Protein AF-A0A8J6WL85-F1 (afdb_monomer)

Solvent-accessible surface area (backbone atoms only — not comparable to full-atom values): 11987 Å² total; per-residue (Å²): 130,77,59,68,67,58,49,60,53,44,54,73,61,31,57,74,67,53,37,53,51,50,55,51,48,54,52,48,37,71,72,67,70,53,85,51,62,69,61,48,24,72,68,48,96,57,106,60,58,58,72,54,39,38,51,52,52,51,53,51,75,69,31,81,61,69,33,58,80,71,47,46,44,55,54,47,47,51,50,46,63,75,76,47,58,81,61,40,80,42,46,33,36,56,50,73,50,78,54,98,89,46,30,37,41,33,25,18,38,64,52,96,94,36,76,45,77,66,36,66,44,78,48,96,62,85,75,81,75,53,62,67,63,57,46,63,33,42,60,83,42,49,77,70,45,63,61,36,39,45,34,41,34,25,48,72,79,53,47,48,67,68,48,55,54,51,35,50,74,73,70,33,46,71,51,56,35,70,59,54,81,41,74,46,67,52,98,88,65,55,73,46,41,45,62,78,70,74,71,53,95,91,70,131

pLDDT: mean 89.92, std 7.52, range [53.97, 97.69]

Structure (mmCIF, N/CA/C/O backbone):
data_AF-A0A8J6WL85-F1
#
_entry.id   AF-A0A8J6WL85-F1
#
loop_
_atom_site.group_PDB
_atom_site.id
_atom_site.type_symbol
_atom_site.label_atom_id
_atom_site.label_alt_id
_atom_site.label_comp_id
_atom_site.label_asym_id
_atom_site.label_entity_id
_atom_site.label_seq_id
_atom_site.pdbx_PDB_ins_code
_atom_site.Cartn_x
_atom_site.Cartn_y
_atom_site.Cartn_z
_atom_site.occupancy
_atom_site.B_iso_or_equiv
_atom_site.auth_seq_id
_atom_site.auth_comp_id
_atom_site.auth_asym_id
_atom_site.auth_atom_id
_atom_site.pdbx_PDB_model_num
ATOM 1 N N . MET A 1 1 ? -0.024 12.782 -22.865 1.00 70.94 1 MET A N 1
ATOM 2 C CA . MET A 1 1 ? 1.168 12.803 -21.985 1.00 70.94 1 MET A CA 1
ATOM 3 C C . MET A 1 1 ? 0.712 12.714 -20.538 1.00 70.94 1 MET A C 1
ATOM 5 O O . MET A 1 1 ? -0.432 13.069 -20.274 1.00 70.94 1 MET A O 1
ATOM 9 N N . LEU A 1 2 ? 1.560 12.229 -19.622 1.00 83.06 2 LEU A N 1
ATOM 10 C CA . LEU A 1 2 ? 1.229 12.232 -18.192 1.00 83.06 2 LEU A CA 1
ATOM 11 C C . LEU A 1 2 ? 1.055 13.676 -17.683 1.00 83.06 2 LEU A C 1
ATOM 13 O O . LEU A 1 2 ? 1.713 14.572 -18.211 1.00 83.06 2 LEU A O 1
ATOM 17 N N . PRO A 1 3 ? 0.203 13.935 -16.676 1.00 86.31 3 PRO A N 1
ATOM 18 C CA . PRO A 1 3 ? 0.130 15.249 -16.034 1.00 86.31 3 PRO A CA 1
ATOM 19 C C . PRO A 1 3 ? 1.501 15.737 -15.534 1.00 86.31 3 PRO A C 1
ATOM 21 O O . PRO A 1 3 ? 2.333 14.921 -15.133 1.00 86.31 3 PRO A O 1
ATOM 24 N N . LEU A 1 4 ? 1.723 17.060 -15.526 1.00 86.94 4 LEU A N 1
ATOM 25 C CA . LEU A 1 4 ? 3.018 17.691 -15.200 1.00 86.94 4 LEU A CA 1
ATOM 26 C C . LEU A 1 4 ? 3.619 17.204 -13.879 1.00 86.94 4 LEU A C 1
ATOM 28 O O . LEU A 1 4 ? 4.821 16.975 -13.799 1.00 86.94 4 LEU A O 1
ATOM 32 N N . PHE A 1 5 ? 2.776 16.986 -12.871 1.00 86.50 5 PHE A N 1
ATOM 33 C CA . PHE A 1 5 ? 3.205 16.446 -11.588 1.00 86.50 5 PHE A CA 1
ATOM 34 C C . PHE A 1 5 ? 3.937 15.101 -11.727 1.00 86.50 5 PHE A C 1
ATOM 36 O O . PHE A 1 5 ? 5.063 14.958 -11.255 1.00 86.50 5 PHE A O 1
ATOM 43 N N . TYR A 1 6 ? 3.330 14.132 -12.421 1.00 87.62 6 TYR A N 1
ATOM 44 C CA . TYR A 1 6 ? 3.954 12.827 -12.638 1.00 87.62 6 TYR A CA 1
ATOM 45 C C . TYR A 1 6 ? 5.257 12.967 -13.420 1.00 87.62 6 TYR A C 1
ATOM 47 O O . TYR A 1 6 ? 6.212 12.260 -13.131 1.00 87.62 6 TYR A O 1
ATOM 55 N N . GLN A 1 7 ? 5.323 13.885 -14.385 1.00 89.38 7 GLN A N 1
ATOM 56 C CA . GLN A 1 7 ? 6.549 14.113 -15.147 1.00 89.38 7 GLN A CA 1
ATOM 57 C C . GLN A 1 7 ? 7.684 14.600 -14.243 1.00 89.38 7 GLN A C 1
ATOM 59 O O . GLN A 1 7 ? 8.727 13.954 -14.196 1.00 89.38 7 GLN A O 1
ATOM 64 N N . ALA A 1 8 ? 7.451 15.674 -13.482 1.00 87.50 8 ALA A N 1
ATOM 65 C CA . ALA A 1 8 ? 8.446 16.242 -12.575 1.00 87.50 8 ALA A CA 1
ATOM 66 C C . ALA A 1 8 ? 8.932 15.204 -11.555 1.00 87.50 8 ALA A C 1
ATOM 68 O O . ALA A 1 8 ? 10.130 15.067 -11.319 1.00 87.50 8 ALA A O 1
ATOM 69 N N . HIS A 1 9 ? 8.001 14.428 -11.004 1.00 87.00 9 HIS A N 1
ATOM 70 C CA . HIS A 1 9 ? 8.309 13.445 -9.981 1.00 87.00 9 HIS A CA 1
ATOM 71 C C . HIS A 1 9 ? 9.085 12.236 -10.525 1.00 87.00 9 HIS A C 1
ATOM 73 O O . HIS A 1 9 ? 10.145 11.872 -10.021 1.00 87.00 9 HIS A O 1
ATOM 79 N N . LEU A 1 10 ? 8.606 11.645 -11.622 1.00 89.69 10 LEU A N 1
ATOM 80 C CA . LEU A 1 10 ? 9.265 10.502 -12.249 1.00 89.69 10 LEU A CA 1
ATOM 81 C C . LEU A 1 10 ? 10.647 10.877 -12.811 1.00 89.69 10 LEU A C 1
ATOM 83 O O . LEU A 1 10 ? 11.544 10.041 -12.791 1.00 89.69 10 LEU A O 1
ATOM 87 N N . GLN A 1 11 ? 10.847 12.109 -13.290 1.00 90.56 11 GLN A N 1
ATOM 88 C CA . GLN A 1 11 ? 12.153 12.582 -13.771 1.00 90.56 11 GLN A CA 1
ATOM 89 C C . GLN A 1 11 ? 13.190 12.727 -12.653 1.00 90.56 11 GLN A C 1
ATOM 91 O O . GLN A 1 11 ? 14.375 12.545 -12.912 1.00 90.56 11 GLN A O 1
ATOM 96 N N . GLN A 1 12 ? 12.765 13.028 -11.423 1.00 87.75 12 GLN A N 1
ATOM 97 C CA . GLN A 1 12 ? 13.668 13.099 -10.270 1.00 87.75 12 GLN A CA 1
ATOM 98 C C . GLN A 1 12 ? 14.135 11.708 -9.822 1.00 87.75 12 GLN A C 1
ATOM 100 O O . GLN A 1 12 ? 15.280 11.545 -9.408 1.00 87.75 12 GLN A O 1
ATOM 105 N N . CYS A 1 13 ? 13.265 10.698 -9.922 1.00 87.25 13 CYS A N 1
ATOM 106 C CA . CYS A 1 13 ? 13.548 9.347 -9.427 1.00 87.25 13 CYS A CA 1
ATOM 107 C C . CYS A 1 13 ? 14.174 8.413 -10.475 1.00 87.25 13 CYS A C 1
ATOM 109 O O . CYS A 1 13 ? 14.854 7.447 -10.120 1.00 87.25 13 CYS A O 1
ATOM 111 N N . LEU A 1 14 ? 13.919 8.648 -11.765 1.00 90.81 14 LEU A N 1
ATOM 112 C CA . LEU A 1 14 ? 14.263 7.719 -12.842 1.00 90.81 14 LEU A CA 1
ATOM 113 C C . LEU A 1 14 ? 15.356 8.273 -13.754 1.00 90.81 14 LEU A C 1
ATOM 115 O O . LEU A 1 14 ? 15.358 9.444 -14.122 1.00 90.81 14 LEU A O 1
ATOM 119 N N . SER A 1 15 ? 16.234 7.387 -14.235 1.00 91.38 15 SER A N 1
ATOM 120 C CA . SER A 1 15 ? 17.115 7.736 -15.359 1.00 91.38 15 SER A CA 1
ATOM 121 C C . SER A 1 15 ? 16.295 8.143 -16.599 1.00 91.38 15 SER A C 1
ATOM 123 O O . SER A 1 15 ? 15.191 7.619 -16.782 1.00 91.38 15 SER A O 1
ATOM 125 N N . PRO A 1 16 ? 16.826 8.970 -17.522 1.00 91.81 16 PRO A N 1
ATOM 126 C CA . PRO A 1 16 ? 16.096 9.380 -18.729 1.00 91.81 16 PRO A CA 1
ATOM 127 C C . PRO A 1 16 ? 15.528 8.200 -19.531 1.00 91.81 16 PRO A C 1
ATOM 129 O O . PRO A 1 16 ? 14.402 8.244 -20.028 1.00 91.81 16 PRO A O 1
ATOM 132 N N . ARG A 1 17 ? 16.276 7.090 -19.593 1.00 91.00 17 ARG A N 1
ATOM 133 C CA . ARG A 1 17 ? 15.832 5.851 -20.237 1.00 91.00 17 ARG A CA 1
ATOM 134 C C . ARG A 1 17 ? 14.656 5.204 -19.502 1.00 91.00 17 ARG A C 1
ATOM 136 O O . ARG A 1 17 ? 13.685 4.819 -20.148 1.00 91.00 17 ARG A O 1
ATOM 143 N N . HIS A 1 18 ? 14.741 5.048 -18.180 1.00 91.69 18 HIS A N 1
ATOM 144 C CA . HIS A 1 18 ? 13.651 4.467 -17.390 1.00 91.69 18 HIS A CA 1
ATOM 145 C C . HIS A 1 18 ? 12.412 5.360 -17.407 1.00 91.69 18 HIS A C 1
ATOM 147 O O . HIS A 1 18 ? 11.314 4.844 -17.576 1.00 91.69 18 HIS A O 1
ATOM 153 N N . TYR A 1 19 ? 12.581 6.680 -17.337 1.00 92.81 19 TYR A N 1
ATOM 154 C CA . TYR A 1 19 ? 11.493 7.643 -17.462 1.00 92.81 19 TYR A CA 1
ATOM 155 C C . TYR A 1 19 ? 10.717 7.463 -18.774 1.00 92.81 19 TYR A C 1
ATOM 157 O O . TYR A 1 19 ? 9.491 7.331 -18.757 1.00 92.81 19 TYR A O 1
ATOM 165 N N . LEU A 1 20 ? 11.414 7.385 -19.914 1.00 92.38 20 LEU A N 1
ATOM 166 C CA . LEU A 1 20 ? 10.774 7.139 -21.210 1.00 92.38 20 LEU A CA 1
ATOM 167 C C . LEU A 1 20 ? 10.047 5.790 -21.243 1.00 92.38 20 LEU A C 1
ATOM 169 O O . LEU A 1 20 ? 8.906 5.716 -21.697 1.00 92.38 20 LEU A O 1
ATOM 173 N N . LEU A 1 21 ? 10.677 4.732 -20.728 1.00 93.56 21 LEU A N 1
ATOM 174 C CA . LEU A 1 21 ? 10.067 3.403 -20.687 1.00 93.56 21 LEU A CA 1
ATOM 175 C C . LEU A 1 21 ? 8.820 3.354 -19.800 1.00 93.56 21 LEU A C 1
ATOM 177 O O . LEU A 1 21 ? 7.840 2.732 -20.197 1.00 93.56 21 LEU A O 1
ATOM 181 N N . VAL A 1 22 ? 8.823 4.020 -18.643 1.00 92.94 22 VAL A N 1
ATOM 182 C CA . VAL A 1 22 ? 7.651 4.115 -17.758 1.00 92.94 22 VAL A CA 1
ATOM 183 C C . VAL A 1 22 ? 6.522 4.879 -18.439 1.00 92.94 22 VAL A C 1
ATOM 185 O O . VAL A 1 22 ? 5.385 4.419 -18.417 1.00 92.94 22 VAL A O 1
ATOM 188 N N . ASN A 1 23 ? 6.819 5.995 -19.112 1.00 92.69 23 ASN A N 1
ATO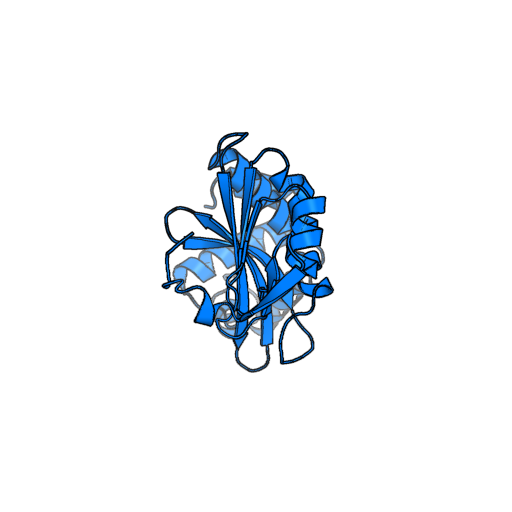M 189 C CA . ASN A 1 23 ? 5.810 6.736 -19.872 1.00 92.69 23 ASN A CA 1
ATOM 190 C C . ASN A 1 23 ? 5.171 5.870 -20.965 1.00 92.69 23 ASN A C 1
ATOM 192 O O . ASN A 1 23 ? 3.945 5.800 -21.058 1.00 92.69 23 ASN A O 1
ATOM 196 N N . LEU A 1 24 ? 5.990 5.174 -21.759 1.00 93.50 24 LEU A N 1
ATOM 197 C CA . LEU A 1 24 ? 5.496 4.241 -22.772 1.00 93.50 24 LEU A CA 1
ATOM 198 C C . LEU A 1 24 ? 4.665 3.125 -22.138 1.00 93.50 24 LEU A C 1
ATOM 200 O O . LEU A 1 24 ? 3.588 2.811 -22.633 1.00 93.50 24 LEU A O 1
ATOM 204 N N . LEU A 1 25 ? 5.128 2.554 -21.027 1.00 93.50 25 LEU A N 1
ATOM 205 C CA . LEU A 1 25 ? 4.428 1.481 -20.337 1.00 93.50 25 LEU A CA 1
ATOM 206 C C . LEU A 1 25 ? 3.049 1.927 -19.837 1.00 93.50 25 LEU A C 1
ATOM 208 O O . LEU A 1 25 ? 2.076 1.210 -20.054 1.00 93.50 25 LEU A O 1
ATOM 212 N N . VAL A 1 26 ? 2.938 3.106 -19.218 1.00 92.31 26 VAL A N 1
ATOM 213 C CA . VAL A 1 26 ? 1.646 3.633 -18.747 1.00 92.31 26 VAL A CA 1
ATOM 214 C C . VAL A 1 26 ? 0.682 3.839 -19.916 1.00 92.31 26 VAL A C 1
ATOM 216 O O . VAL A 1 26 ? -0.477 3.437 -19.824 1.00 92.31 26 VAL A O 1
ATOM 219 N N . LEU A 1 27 ? 1.157 4.386 -21.040 1.00 92.38 27 LEU A N 1
ATOM 220 C CA . LEU A 1 27 ? 0.340 4.549 -22.247 1.00 92.38 27 LEU A CA 1
ATOM 221 C C . LEU A 1 27 ? -0.131 3.199 -22.806 1.00 92.38 27 LEU A C 1
ATOM 223 O O . LEU A 1 27 ? -1.308 3.037 -23.125 1.00 92.38 27 LEU A O 1
ATOM 227 N N . LEU A 1 28 ? 0.762 2.207 -22.876 1.00 93.06 28 LEU A N 1
ATOM 228 C CA . LEU A 1 28 ? 0.426 0.861 -23.344 1.00 93.06 28 LEU A CA 1
ATOM 229 C C . LEU A 1 28 ? -0.587 0.172 -22.427 1.00 93.06 28 LEU A C 1
ATOM 231 O O . LEU A 1 28 ? -1.510 -0.474 -22.920 1.00 93.06 28 LEU A O 1
ATOM 235 N N . LEU A 1 29 ? -0.449 0.328 -21.109 1.00 93.25 29 LEU A N 1
ATOM 236 C CA . LEU A 1 29 ? -1.393 -0.213 -20.131 1.00 93.25 29 LEU A CA 1
ATOM 237 C C . LEU A 1 29 ? -2.779 0.425 -20.271 1.00 93.25 29 LEU A C 1
ATOM 239 O O . LEU A 1 29 ? -3.779 -0.291 -20.245 1.00 93.25 29 LEU A O 1
ATOM 243 N N . GLN A 1 30 ? -2.848 1.742 -20.470 1.00 91.38 30 GLN A N 1
ATOM 244 C CA . GLN A 1 30 ? -4.110 2.454 -20.691 1.00 91.38 30 GLN A CA 1
ATOM 245 C C . GLN A 1 30 ? -4.794 2.025 -21.993 1.00 91.38 30 GLN A C 1
ATOM 247 O O . GLN A 1 30 ? -6.012 1.840 -22.016 1.00 91.38 30 GLN A O 1
ATOM 252 N N . TRP A 1 31 ? -4.012 1.836 -23.058 1.00 92.31 31 TRP A N 1
ATOM 253 C CA . TRP A 1 31 ? -4.530 1.483 -24.377 1.00 92.31 31 TRP A CA 1
ATOM 254 C C . TRP A 1 31 ? -4.943 0.011 -24.475 1.00 92.31 31 TRP A C 1
ATOM 256 O O . TRP A 1 31 ? -6.073 -0.304 -24.842 1.00 92.31 31 TRP A O 1
ATOM 266 N N . HIS A 1 32 ? -4.042 -0.906 -24.121 1.00 91.31 32 HIS A N 1
ATOM 267 C CA . HIS A 1 32 ? -4.255 -2.342 -24.304 1.00 91.31 32 HIS A CA 1
ATOM 268 C C . HIS A 1 32 ? -4.938 -3.020 -23.118 1.00 91.31 32 HIS A C 1
ATOM 270 O O . HIS A 1 32 ? -5.459 -4.121 -23.287 1.00 91.31 32 HIS A O 1
ATOM 276 N N . LYS A 1 33 ? -4.932 -2.407 -21.924 1.00 91.62 33 LYS A N 1
ATOM 277 C CA . LYS A 1 33 ? -5.531 -2.960 -20.694 1.00 91.62 33 LYS A CA 1
ATOM 278 C C . LYS A 1 33 ? -5.062 -4.394 -20.404 1.00 91.62 33 LYS A C 1
ATOM 280 O O . LYS A 1 33 ? -5.839 -5.266 -20.019 1.00 91.62 33 LYS A O 1
ATOM 285 N N . GLN A 1 34 ? -3.777 -4.654 -20.646 1.00 91.00 34 GLN A N 1
ATOM 286 C CA . GLN A 1 34 ? -3.146 -5.964 -20.502 1.00 91.00 34 GLN A CA 1
ATOM 287 C C . GLN A 1 34 ? -1.843 -5.844 -19.727 1.00 91.00 34 GLN A C 1
ATOM 289 O O . GLN A 1 34 ? -0.983 -5.049 -20.082 1.00 91.00 34 GLN A O 1
ATOM 294 N N . VAL A 1 35 ? -1.686 -6.684 -18.706 1.00 90.62 35 VAL A N 1
ATOM 295 C CA . VAL A 1 35 ? -0.518 -6.673 -17.807 1.00 90.62 35 VAL A CA 1
ATOM 296 C C . VAL A 1 35 ? 0.463 -7.819 -18.072 1.00 90.62 35 VAL A C 1
ATOM 298 O O . VAL A 1 35 ? 1.488 -7.922 -17.409 1.00 90.62 35 VAL A O 1
ATOM 301 N N . ARG A 1 36 ? 0.175 -8.695 -19.048 1.00 93.00 36 ARG A N 1
ATOM 302 C CA . ARG A 1 36 ? 1.074 -9.802 -19.413 1.00 93.00 36 ARG A CA 1
ATOM 303 C C . ARG A 1 36 ? 2.342 -9.258 -20.064 1.00 93.00 36 ARG A C 1
ATOM 305 O O . ARG A 1 36 ? 2.254 -8.522 -21.049 1.00 93.00 36 ARG A O 1
ATOM 312 N N . LEU A 1 37 ? 3.501 -9.671 -19.556 1.00 93.75 37 LEU A N 1
ATOM 313 C CA . LEU A 1 37 ? 4.808 -9.199 -20.012 1.00 93.75 37 LEU A CA 1
ATOM 314 C C . LEU A 1 37 ? 5.003 -9.402 -21.520 1.00 93.75 37 LEU A C 1
ATOM 316 O O . LEU A 1 37 ? 5.502 -8.512 -22.202 1.00 93.75 37 LEU A O 1
ATOM 320 N N . GLU A 1 38 ? 4.572 -10.541 -22.054 1.00 94.56 38 GLU A N 1
ATOM 321 C CA . GLU A 1 38 ? 4.698 -10.894 -23.470 1.00 94.56 38 GLU A CA 1
ATOM 322 C C . GLU A 1 38 ? 3.857 -9.965 -24.347 1.00 94.56 38 GLU A C 1
ATOM 324 O O . GLU A 1 38 ? 4.316 -9.515 -25.396 1.00 94.56 38 GLU A O 1
ATOM 329 N N . ARG A 1 39 ? 2.640 -9.632 -23.896 1.00 94.81 39 ARG A N 1
ATOM 330 C CA . ARG A 1 39 ? 1.751 -8.702 -24.607 1.00 94.81 39 ARG A CA 1
ATOM 331 C C . ARG A 1 39 ? 2.336 -7.296 -24.604 1.00 94.81 39 ARG A C 1
ATOM 333 O O . ARG A 1 39 ? 2.417 -6.680 -25.659 1.00 94.81 39 ARG A O 1
ATOM 340 N N . LEU A 1 40 ? 2.820 -6.838 -23.450 1.00 94.88 40 LEU A N 1
ATOM 341 C CA . LEU A 1 40 ? 3.488 -5.543 -23.322 1.00 94.88 40 LEU A CA 1
ATOM 342 C C . LEU A 1 40 ? 4.750 -5.464 -24.192 1.00 94.88 40 LEU A C 1
ATOM 344 O O . LEU A 1 40 ? 4.974 -4.460 -24.861 1.00 94.88 40 LEU A O 1
ATOM 348 N N . ALA A 1 41 ? 5.556 -6.528 -24.236 1.00 95.50 41 ALA A N 1
ATOM 349 C CA . ALA A 1 41 ? 6.751 -6.596 -25.072 1.00 95.50 41 ALA A CA 1
ATOM 350 C C . ALA A 1 41 ? 6.417 -6.580 -26.571 1.00 95.50 41 ALA A C 1
ATOM 352 O O . ALA A 1 41 ? 7.139 -5.954 -27.348 1.00 95.50 41 ALA A O 1
ATOM 353 N N . ALA A 1 42 ? 5.328 -7.237 -26.981 1.00 95.12 42 ALA A N 1
ATOM 354 C CA . ALA A 1 42 ? 4.875 -7.262 -28.369 1.00 95.12 42 ALA A CA 1
ATOM 355 C C . ALA A 1 42 ? 4.420 -5.879 -28.860 1.00 95.12 42 ALA A C 1
ATOM 357 O O . ALA A 1 42 ? 4.684 -5.529 -30.012 1.00 95.12 42 ALA A O 1
ATOM 358 N N . THR A 1 43 ? 3.802 -5.082 -27.985 1.00 94.12 43 THR A N 1
ATOM 359 C CA . THR A 1 43 ? 3.283 -3.741 -28.304 1.00 94.12 43 THR A CA 1
ATOM 360 C C . THR A 1 43 ? 4.275 -2.614 -28.014 1.00 94.12 43 THR A C 1
ATOM 362 O O . THR A 1 43 ? 4.017 -1.469 -28.369 1.00 94.12 43 THR A O 1
ATOM 365 N N . LEU A 1 44 ? 5.413 -2.903 -27.373 1.00 94.44 44 LEU A N 1
ATOM 366 C CA . LEU A 1 44 ? 6.407 -1.887 -27.031 1.00 94.44 44 LEU A CA 1
ATOM 367 C C . LEU A 1 44 ? 7.033 -1.292 -28.313 1.00 94.44 44 LEU A C 1
ATOM 369 O O . LEU A 1 44 ? 7.636 -2.053 -29.083 1.00 94.44 44 LEU A O 1
ATOM 373 N N . PRO A 1 45 ? 6.934 0.035 -28.546 1.00 93.56 45 PRO A N 1
ATOM 374 C CA . PRO A 1 45 ? 7.336 0.681 -29.797 1.00 93.56 45 PRO A CA 1
ATOM 375 C 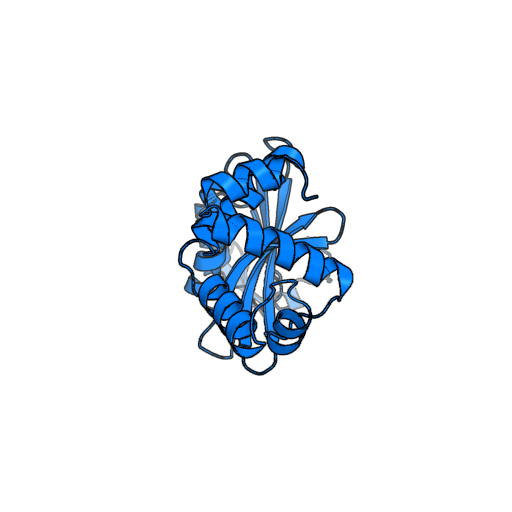C . PRO A 1 45 ? 8.845 0.964 -29.822 1.00 93.56 45 PRO A C 1
ATOM 377 O O . PRO A 1 45 ? 9.288 2.105 -29.912 1.00 93.56 45 PRO A O 1
ATOM 380 N N . LEU A 1 46 ? 9.650 -0.091 -29.698 1.00 93.06 46 LEU A N 1
ATOM 381 C CA . LEU A 1 46 ? 11.103 -0.027 -29.837 1.00 93.06 46 LEU A CA 1
ATOM 382 C C . LEU A 1 46 ? 11.529 -0.825 -31.075 1.00 93.06 46 LEU A C 1
ATOM 384 O O . LEU A 1 46 ? 11.101 -1.976 -31.204 1.00 93.06 46 LEU A O 1
ATOM 388 N N . PRO A 1 47 ? 12.399 -0.277 -31.946 1.00 93.06 47 PRO A N 1
ATOM 389 C CA . PRO A 1 47 ? 12.861 -0.937 -33.168 1.00 93.06 47 PRO A CA 1
ATOM 390 C C . PRO A 1 47 ? 13.929 -2.003 -32.860 1.00 93.06 47 PRO A C 1
ATOM 392 O O . PRO A 1 47 ? 15.051 -1.965 -33.354 1.00 93.06 47 PRO A O 1
ATOM 395 N N . ILE A 1 48 ? 13.597 -2.950 -31.983 1.00 94.44 48 ILE A N 1
ATOM 396 C CA . ILE A 1 48 ? 14.463 -4.051 -31.559 1.00 94.44 48 ILE A CA 1
ATOM 397 C C . ILE A 1 48 ? 13.684 -5.369 -31.588 1.00 94.44 48 ILE A C 1
ATOM 399 O O . ILE A 1 48 ? 12.450 -5.399 -31.552 1.00 94.44 48 ILE A O 1
ATOM 403 N N . ARG A 1 49 ? 14.414 -6.490 -31.609 1.00 96.69 49 ARG A N 1
ATOM 404 C CA . ARG A 1 49 ? 13.817 -7.835 -31.576 1.00 96.69 49 ARG A CA 1
ATOM 405 C C . ARG A 1 49 ? 12.891 -7.998 -30.365 1.00 96.69 49 ARG A C 1
ATOM 407 O O . ARG A 1 49 ? 13.150 -7.431 -29.303 1.00 96.69 49 ARG A O 1
ATOM 414 N N . PHE A 1 50 ? 11.852 -8.825 -30.503 1.00 96.50 50 PHE A N 1
ATOM 415 C CA . PHE A 1 50 ? 10.889 -9.125 -29.432 1.00 96.50 50 PHE A CA 1
ATOM 416 C C . PHE A 1 50 ? 11.572 -9.501 -28.106 1.00 96.50 50 PHE A C 1
ATOM 418 O O . PHE A 1 50 ? 11.295 -8.893 -27.076 1.00 96.50 50 PHE A O 1
ATOM 425 N N . GLU A 1 51 ? 12.556 -10.404 -28.146 1.00 96.62 51 GLU A N 1
ATOM 426 C CA . GLU A 1 51 ? 13.337 -10.787 -26.961 1.00 96.62 51 GLU A CA 1
ATOM 427 C C . GLU A 1 51 ? 14.093 -9.614 -26.320 1.00 96.62 51 GLU A C 1
ATOM 429 O O . GLU A 1 51 ? 14.252 -9.559 -25.101 1.00 96.62 51 GLU A O 1
ATOM 434 N N . GLY A 1 52 ? 14.537 -8.647 -27.126 1.00 96.56 52 GLY A N 1
ATOM 435 C CA . GLY A 1 52 ? 15.142 -7.412 -26.634 1.00 96.56 52 GLY A CA 1
ATOM 436 C C . GLY A 1 52 ? 14.130 -6.536 -25.894 1.00 96.56 52 GLY A C 1
ATOM 437 O O . GLY A 1 52 ? 14.434 -6.042 -24.809 1.00 96.56 52 GLY A O 1
ATOM 438 N N . ARG A 1 53 ? 12.910 -6.399 -26.433 1.00 96.12 53 ARG A N 1
ATOM 439 C CA . ARG A 1 53 ? 11.801 -5.674 -25.783 1.00 96.12 53 ARG A CA 1
ATOM 440 C C . ARG A 1 53 ? 11.410 -6.333 -24.463 1.00 96.12 53 ARG A C 1
ATOM 442 O O . ARG A 1 53 ? 11.331 -5.648 -23.445 1.00 96.12 53 ARG A O 1
ATOM 449 N N . ARG A 1 54 ? 11.284 -7.663 -24.452 1.00 96.44 54 ARG A N 1
ATOM 450 C CA . ARG A 1 54 ? 11.005 -8.455 -23.245 1.00 96.44 54 ARG A CA 1
ATOM 451 C C . ARG A 1 54 ? 12.064 -8.238 -22.162 1.00 96.44 54 ARG A C 1
ATOM 453 O O . ARG A 1 54 ? 11.719 -7.865 -21.045 1.00 96.44 54 ARG A O 1
ATOM 460 N N . ARG A 1 55 ? 13.354 -8.371 -22.501 1.00 95.38 55 ARG A N 1
ATOM 461 C CA . ARG A 1 55 ? 14.461 -8.117 -21.558 1.00 95.38 55 ARG A CA 1
ATOM 462 C C . ARG A 1 55 ? 14.501 -6.673 -21.065 1.00 95.38 55 ARG A C 1
ATOM 464 O O . ARG A 1 55 ? 14.861 -6.433 -19.918 1.00 95.38 55 ARG A O 1
ATOM 471 N N . CYS A 1 56 ? 14.147 -5.709 -21.913 1.00 94.44 56 CYS A N 1
ATOM 472 C CA . CYS A 1 56 ? 14.072 -4.303 -21.528 1.00 94.44 56 CYS A CA 1
ATOM 473 C C . CYS A 1 56 ? 13.022 -4.075 -20.432 1.00 94.44 56 CYS A C 1
ATOM 475 O O . CYS A 1 56 ? 13.324 -3.420 -19.438 1.00 94.44 56 CYS A O 1
ATOM 477 N N . LEU A 1 57 ? 11.827 -4.654 -20.587 1.00 94.69 57 LEU A N 1
ATOM 478 C CA . LEU A 1 57 ? 10.770 -4.593 -19.575 1.00 94.69 57 LEU A CA 1
ATOM 479 C C . LEU A 1 57 ? 11.150 -5.345 -18.294 1.00 94.69 57 LEU A C 1
ATOM 481 O O . LEU A 1 57 ? 10.941 -4.824 -17.207 1.00 94.69 57 LEU A O 1
ATOM 485 N N . GLN A 1 58 ? 11.773 -6.521 -18.400 1.00 95.00 58 GLN A N 1
ATOM 486 C CA . GLN A 1 58 ? 12.262 -7.254 -17.224 1.00 95.00 58 GLN A CA 1
ATOM 487 C C . GLN A 1 58 ? 13.275 -6.430 -16.424 1.00 95.00 58 GLN A C 1
ATOM 489 O O . GLN A 1 58 ? 13.123 -6.276 -15.220 1.00 95.00 58 GLN A O 1
ATOM 494 N N . ARG A 1 59 ? 14.270 -5.835 -17.093 1.00 93.81 59 ARG A N 1
ATOM 495 C CA . ARG A 1 59 ? 15.259 -4.966 -16.435 1.00 93.81 59 ARG A CA 1
ATOM 496 C C . ARG A 1 59 ? 14.624 -3.738 -15.797 1.00 93.81 59 ARG A C 1
ATOM 498 O O . ARG A 1 59 ? 15.072 -3.329 -14.733 1.00 93.81 59 ARG A O 1
ATOM 505 N N . LEU A 1 60 ? 13.606 -3.165 -16.442 1.00 92.75 60 LEU A N 1
ATOM 506 C CA . LEU A 1 60 ? 12.839 -2.063 -15.878 1.00 92.75 60 LEU A CA 1
ATOM 507 C C . LEU A 1 60 ? 12.173 -2.502 -14.566 1.00 92.75 60 LEU A C 1
ATOM 509 O O . LEU A 1 60 ? 12.422 -1.883 -13.540 1.00 92.75 60 LEU A O 1
ATOM 513 N N . PHE A 1 61 ? 11.399 -3.591 -14.576 1.00 91.06 61 PHE A N 1
ATOM 514 C CA . PHE A 1 61 ? 10.688 -4.081 -13.388 1.00 91.06 61 PHE A CA 1
ATOM 515 C C . PHE A 1 61 ? 11.608 -4.582 -12.270 1.00 91.06 61 PHE A C 1
ATOM 517 O O . PHE A 1 61 ? 11.228 -4.530 -11.107 1.00 91.06 61 PHE A O 1
ATOM 524 N N . SER A 1 62 ? 12.820 -5.026 -12.598 1.00 91.12 62 SER A N 1
ATOM 525 C CA . SER A 1 62 ? 13.849 -5.378 -11.612 1.00 91.12 62 SER A CA 1
ATOM 526 C C . SER A 1 62 ? 14.703 -4.184 -11.167 1.00 91.12 62 SER A C 1
ATOM 528 O O . SER A 1 62 ? 15.658 -4.369 -10.416 1.00 91.12 62 SER A O 1
ATOM 530 N N . SER A 1 63 ? 14.423 -2.967 -11.646 1.00 90.56 63 SER A N 1
ATOM 531 C CA . SER A 1 63 ? 15.218 -1.793 -11.296 1.00 90.56 63 SER A CA 1
ATOM 532 C C . SER A 1 63 ? 14.932 -1.341 -9.860 1.00 90.56 63 SER A C 1
ATOM 534 O O . SER A 1 63 ? 13.768 -1.108 -9.528 1.00 90.56 63 SER A O 1
ATOM 536 N N . PRO A 1 64 ? 15.967 -1.070 -9.040 1.00 87.38 64 PRO A N 1
ATOM 537 C CA . PRO A 1 64 ? 15.791 -0.466 -7.716 1.00 87.38 64 PRO A CA 1
ATOM 538 C C . PRO A 1 64 ? 15.093 0.904 -7.749 1.00 87.38 64 PRO A C 1
ATOM 540 O O . PRO A 1 64 ? 14.522 1.338 -6.755 1.00 87.38 64 PRO A O 1
ATOM 543 N N . GLN A 1 65 ? 15.114 1.591 -8.898 1.00 86.44 65 GLN A N 1
ATOM 544 C CA . GLN A 1 65 ? 14.449 2.886 -9.076 1.00 86.44 65 GLN A CA 1
ATOM 545 C C . GLN A 1 65 ? 12.915 2.775 -9.135 1.00 86.44 65 GLN A C 1
ATOM 547 O O . GLN A 1 65 ? 12.231 3.770 -8.920 1.00 86.44 65 GLN A O 1
ATOM 552 N N . LEU A 1 66 ? 12.370 1.585 -9.422 1.00 85.12 66 LEU A N 1
ATOM 553 C CA . LEU A 1 66 ? 10.926 1.317 -9.429 1.00 85.12 66 LEU A CA 1
ATOM 554 C C . LEU A 1 66 ? 10.422 0.694 -8.122 1.00 85.12 66 LEU A C 1
ATOM 556 O O . LEU A 1 66 ? 9.381 0.038 -8.105 1.00 85.12 66 LEU A O 1
ATOM 560 N N . HIS A 1 67 ? 11.141 0.898 -7.020 1.00 85.88 67 HIS A N 1
ATOM 561 C CA . HIS A 1 67 ? 10.683 0.444 -5.717 1.00 85.88 67 HIS A CA 1
ATOM 562 C C . HIS A 1 67 ? 9.482 1.269 -5.226 1.00 85.88 67 HIS A C 1
ATOM 564 O O . HIS A 1 67 ? 9.385 2.472 -5.476 1.00 85.88 67 HIS A O 1
ATOM 570 N N . ILE A 1 68 ? 8.560 0.621 -4.508 1.00 84.38 68 ILE A N 1
ATOM 571 C CA . ILE A 1 68 ? 7.340 1.258 -3.980 1.00 84.38 68 ILE A CA 1
ATOM 572 C C . ILE A 1 68 ? 7.718 2.407 -3.038 1.00 84.38 68 ILE A C 1
ATOM 574 O O . ILE A 1 68 ? 7.194 3.512 -3.160 1.00 84.38 68 ILE A O 1
ATOM 578 N N . ASP A 1 69 ? 8.689 2.176 -2.155 1.00 84.69 69 ASP A N 1
ATOM 579 C CA . ASP A 1 69 ? 9.112 3.168 -1.160 1.00 84.69 69 ASP A CA 1
ATOM 580 C C . ASP A 1 69 ? 9.653 4.457 -1.781 1.00 84.69 69 ASP A C 1
ATOM 582 O O . ASP A 1 69 ? 9.465 5.538 -1.230 1.00 84.69 69 ASP A O 1
ATOM 586 N N . THR A 1 70 ? 10.331 4.352 -2.925 1.00 81.19 70 THR A N 1
ATOM 587 C CA . THR A 1 70 ? 10.979 5.494 -3.572 1.00 81.19 70 THR A CA 1
ATOM 588 C C . THR A 1 70 ? 10.056 6.188 -4.555 1.00 81.19 70 THR A C 1
ATOM 590 O O . THR A 1 70 ? 9.999 7.410 -4.569 1.00 81.19 70 THR A O 1
ATOM 593 N N . LEU A 1 71 ? 9.328 5.435 -5.376 1.00 87.12 71 LEU A N 1
ATOM 594 C CA . LEU A 1 71 ? 8.505 6.007 -6.437 1.00 87.12 71 LEU A CA 1
ATOM 595 C C . LEU A 1 71 ? 7.066 6.260 -5.980 1.00 87.12 71 LEU A C 1
ATOM 597 O O . LEU A 1 71 ? 6.497 7.321 -6.227 1.00 87.12 71 LEU A O 1
ATOM 601 N N . TRP A 1 72 ? 6.445 5.258 -5.358 1.00 89.94 72 TRP A N 1
ATOM 602 C CA . TRP A 1 72 ? 5.010 5.269 -5.090 1.00 89.94 72 TRP A CA 1
ATOM 603 C C . TRP A 1 72 ? 4.657 6.148 -3.893 1.00 89.94 72 TRP A C 1
ATOM 605 O O . TRP A 1 72 ? 3.744 6.963 -3.998 1.00 89.94 72 TRP A O 1
ATOM 615 N N . LEU A 1 73 ? 5.402 6.049 -2.786 1.00 90.44 73 LEU A N 1
ATOM 616 C CA . LEU A 1 73 ? 5.115 6.828 -1.574 1.00 90.44 73 LEU A CA 1
ATOM 617 C C . LEU A 1 73 ? 5.184 8.339 -1.803 1.00 90.44 73 LEU A C 1
ATOM 619 O O . LEU A 1 73 ? 4.376 9.090 -1.259 1.00 90.44 73 LEU A O 1
ATOM 623 N N . LEU A 1 74 ? 6.107 8.795 -2.644 1.00 88.69 74 LEU A N 1
ATOM 624 C CA . LEU A 1 74 ? 6.209 10.206 -2.980 1.00 88.69 74 LEU A CA 1
ATOM 625 C C . LEU A 1 74 ? 5.032 10.683 -3.856 1.00 88.69 74 LEU A C 1
ATOM 627 O O . LEU A 1 74 ? 4.480 11.760 -3.617 1.00 88.69 74 LEU A O 1
ATOM 631 N N . LEU A 1 75 ? 4.589 9.862 -4.820 1.00 89.69 75 LEU A N 1
ATOM 632 C CA . LEU A 1 75 ? 3.371 10.130 -5.596 1.00 89.69 75 LEU A CA 1
ATOM 633 C C . LEU A 1 75 ? 2.133 10.169 -4.694 1.00 89.69 75 LEU A C 1
ATOM 635 O O . LEU A 1 75 ? 1.310 11.074 -4.822 1.00 89.69 75 LEU A O 1
ATOM 639 N N . VAL A 1 76 ? 2.020 9.220 -3.764 1.00 91.81 76 VAL A N 1
ATOM 640 C CA . VAL A 1 76 ? 0.962 9.181 -2.750 1.00 91.81 76 VAL A CA 1
ATOM 641 C C . VAL A 1 76 ? 0.972 10.446 -1.903 1.00 91.81 76 VAL A C 1
ATOM 643 O O . VAL A 1 76 ? -0.077 11.062 -1.748 1.00 91.81 76 VAL A O 1
ATOM 646 N N . GLY A 1 77 ? 2.131 10.873 -1.396 1.00 92.25 77 GLY A N 1
ATOM 647 C CA . GLY A 1 77 ? 2.239 12.072 -0.564 1.00 92.25 77 GLY A CA 1
ATOM 648 C C . GLY A 1 77 ? 1.697 13.322 -1.254 1.00 92.25 77 GLY A C 1
ATOM 649 O O . GLY A 1 77 ? 0.926 14.077 -0.661 1.00 92.25 77 GLY A O 1
ATOM 650 N N . TYR A 1 78 ? 2.021 13.500 -2.535 1.00 90.06 78 TYR A N 1
ATOM 651 C CA . TYR A 1 78 ? 1.456 14.586 -3.334 1.00 90.06 78 TYR A CA 1
ATOM 652 C C . TYR A 1 78 ? -0.042 14.420 -3.606 1.00 90.06 78 TYR A C 1
ATOM 654 O O . TYR A 1 78 ? -0.797 15.388 -3.536 1.00 90.06 78 TYR A O 1
ATOM 662 N N . LEU A 1 79 ? -0.499 13.206 -3.932 1.00 91.06 79 LEU A N 1
ATOM 663 C CA . LEU A 1 79 ? -1.926 12.955 -4.144 1.00 91.06 79 LEU A CA 1
ATOM 664 C C . LEU A 1 79 ? -2.723 13.287 -2.882 1.00 91.06 79 LEU A C 1
ATOM 666 O O . LEU A 1 79 ? -3.764 13.933 -2.979 1.00 91.06 79 LEU A O 1
ATOM 670 N N . LEU A 1 80 ? -2.215 12.908 -1.708 1.00 93.62 80 LEU A N 1
ATOM 671 C CA . LEU A 1 80 ? -2.847 13.230 -0.438 1.00 93.62 80 LEU A CA 1
ATOM 672 C C . LEU A 1 80 ? -2.917 14.748 -0.227 1.00 93.62 80 LEU A C 1
ATOM 674 O O . LEU A 1 80 ? -4.003 15.267 0.017 1.00 93.62 80 LEU A O 1
ATOM 678 N N . SER A 1 81 ? -1.810 15.472 -0.419 1.00 92.69 81 SER A N 1
ATOM 679 C CA . SER A 1 81 ? -1.781 16.929 -0.214 1.00 92.69 81 SER A CA 1
ATOM 680 C C . SER A 1 81 ? -2.644 17.715 -1.202 1.00 92.69 81 SER A C 1
ATOM 682 O O . SER A 1 81 ? -3.129 18.795 -0.873 1.00 92.69 81 SER A O 1
ATOM 684 N N . CYS A 1 82 ? -2.862 17.185 -2.407 1.00 90.88 82 CYS A N 1
ATOM 685 C CA . CYS A 1 82 ? -3.715 17.826 -3.407 1.00 90.88 82 CYS A CA 1
ATOM 686 C C . CYS A 1 82 ? -5.203 17.529 -3.211 1.00 90.88 82 CYS A C 1
ATOM 688 O O . CYS A 1 82 ? -6.040 18.349 -3.582 1.00 90.88 82 CYS A O 1
ATOM 690 N N . GLN A 1 83 ? -5.543 16.337 -2.714 1.00 92.31 83 GLN A N 1
ATOM 691 C CA . GLN A 1 83 ? -6.934 15.883 -2.629 1.00 92.31 83 GLN A CA 1
ATOM 692 C C . GLN A 1 83 ? -7.556 16.065 -1.243 1.00 92.31 83 GLN A C 1
ATOM 694 O O . GLN A 1 83 ? -8.783 16.055 -1.137 1.00 92.31 83 GLN A O 1
ATOM 699 N N . PHE A 1 84 ? -6.746 16.245 -0.198 1.00 94.75 84 PHE A N 1
ATOM 700 C CA . PHE A 1 84 ? -7.212 16.340 1.182 1.00 94.75 84 PHE A CA 1
ATOM 701 C C . PHE A 1 84 ? -6.647 17.573 1.884 1.00 94.75 84 PHE A C 1
ATOM 703 O O . PHE A 1 84 ? -5.523 18.004 1.638 1.00 94.75 84 PHE A O 1
ATOM 710 N N . ARG A 1 85 ? -7.445 18.153 2.782 1.00 96.00 85 ARG A N 1
ATOM 711 C CA . ARG A 1 85 ? -7.025 19.296 3.602 1.00 96.00 85 ARG A CA 1
ATOM 712 C C . ARG A 1 85 ? -6.273 18.811 4.835 1.00 96.00 85 ARG A C 1
ATOM 714 O O . ARG A 1 85 ? -6.588 17.758 5.383 1.00 96.00 85 ARG A O 1
ATOM 721 N N . ILE A 1 86 ? -5.333 19.618 5.315 1.00 95.38 86 ILE A N 1
ATOM 722 C CA . ILE A 1 86 ? -4.690 19.390 6.614 1.00 95.38 86 ILE A CA 1
ATOM 723 C C . ILE A 1 86 ? -5.775 19.309 7.700 1.00 95.38 86 ILE A C 1
ATOM 725 O O . ILE A 1 86 ? -6.718 20.099 7.703 1.00 95.38 86 ILE A O 1
ATOM 729 N N . GLY A 1 87 ? -5.660 18.319 8.584 1.00 95.44 87 GLY A N 1
ATOM 730 C CA . GLY A 1 87 ? -6.629 18.017 9.637 1.00 95.44 87 GLY A CA 1
ATOM 731 C C . GLY A 1 87 ? -7.884 17.268 9.175 1.00 95.44 87 GLY A C 1
ATOM 732 O O . GLY A 1 87 ? -8.674 16.860 10.020 1.00 95.44 87 GLY A O 1
ATOM 733 N N . GLN A 1 88 ? -8.078 17.045 7.869 1.00 96.81 88 GLN A N 1
ATOM 734 C CA . GLN A 1 88 ? -9.203 16.251 7.371 1.00 96.81 88 GLN A CA 1
ATOM 735 C C . GLN A 1 88 ? -9.090 14.795 7.834 1.00 96.81 88 GLN A C 1
ATOM 737 O O . GLN A 1 88 ? -7.995 14.234 7.887 1.00 96.81 88 GLN A O 1
ATOM 742 N N . THR A 1 89 ? -10.231 14.171 8.125 1.00 97.19 89 THR A N 1
ATOM 743 C CA . THR A 1 89 ? -10.302 12.744 8.440 1.00 97.19 89 THR A CA 1
ATOM 744 C C . THR A 1 89 ? -10.107 11.893 7.186 1.00 97.19 89 THR A C 1
ATOM 746 O O . THR A 1 89 ? -10.860 12.007 6.214 1.00 97.19 89 THR A O 1
ATOM 749 N N . LEU A 1 90 ? -9.106 11.017 7.222 1.00 97.50 90 LEU A N 1
ATOM 750 C CA . LEU A 1 90 ? -8.825 9.993 6.227 1.00 97.50 90 LEU A CA 1
ATOM 751 C C . LEU A 1 90 ? -9.231 8.629 6.772 1.00 97.50 90 LEU A C 1
ATOM 753 O O . LEU A 1 90 ? -8.807 8.229 7.855 1.00 97.50 90 LEU A O 1
ATOM 757 N N . TYR A 1 91 ? -10.007 7.894 5.983 1.00 97.25 91 TYR A N 1
ATOM 758 C CA . TYR A 1 91 ? -10.335 6.506 6.277 1.00 97.25 91 TYR A CA 1
ATOM 759 C C . TYR A 1 91 ? -9.350 5.605 5.549 1.00 97.25 91 TYR A C 1
ATOM 761 O O . TYR A 1 91 ? -9.325 5.581 4.315 1.00 97.25 91 TYR A O 1
ATOM 769 N N . LEU A 1 92 ? -8.544 4.878 6.313 1.00 97.38 92 LEU A N 1
ATOM 770 C CA . LEU A 1 92 ? -7.668 3.841 5.791 1.00 97.38 92 LEU A CA 1
ATOM 771 C C . LEU A 1 92 ? -8.334 2.490 5.960 1.00 97.38 92 LEU A C 1
ATOM 773 O O . LEU A 1 92 ? -8.846 2.199 7.027 1.00 97.38 92 LEU A O 1
ATOM 777 N N . VAL A 1 93 ? -8.298 1.655 4.938 1.00 96.44 93 VAL A N 1
ATOM 778 C CA . VAL A 1 93 ? -8.771 0.277 4.986 1.00 96.44 93 VAL A CA 1
ATOM 779 C C . VAL A 1 93 ? -7.569 -0.643 4.935 1.00 96.44 93 VAL A C 1
ATOM 781 O O . VAL A 1 93 ? -6.710 -0.494 4.065 1.00 96.44 93 VAL A O 1
ATOM 784 N N . LEU A 1 94 ? -7.522 -1.590 5.866 1.00 95.50 94 LEU A N 1
ATOM 785 C CA . LEU A 1 94 ? -6.673 -2.765 5.750 1.00 95.50 94 LEU A CA 1
ATOM 786 C C . LEU A 1 94 ? -7.447 -3.844 5.005 1.00 95.50 94 LEU A C 1
ATOM 788 O O . LEU A 1 94 ? -8.558 -4.206 5.392 1.00 95.50 94 LEU A O 1
ATOM 792 N N . GLU A 1 95 ? -6.859 -4.351 3.933 1.00 91.75 95 GLU A N 1
ATOM 793 C CA . GLU A 1 95 ? -7.446 -5.423 3.143 1.00 91.75 95 GLU A CA 1
ATOM 794 C C . GLU A 1 95 ? -6.370 -6.435 2.763 1.00 91.75 95 GLU A C 1
ATOM 796 O O . GLU A 1 95 ? -5.185 -6.118 2.615 1.00 91.75 95 GLU A O 1
ATOM 801 N N . ARG A 1 96 ? -6.793 -7.686 2.613 1.00 90.69 96 ARG A N 1
ATOM 802 C CA . ARG A 1 96 ? -5.927 -8.769 2.181 1.00 90.69 96 ARG A CA 1
ATOM 803 C C . ARG A 1 96 ? -6.551 -9.479 0.999 1.00 90.69 96 ARG A C 1
ATOM 805 O O . ARG A 1 96 ? -7.723 -9.838 1.024 1.00 90.69 96 ARG A O 1
ATOM 812 N N . THR A 1 97 ? -5.739 -9.726 -0.020 1.00 89.12 97 THR A N 1
ATOM 813 C CA . THR A 1 97 ? -6.151 -10.471 -1.208 1.00 89.12 97 THR A CA 1
ATOM 814 C C . THR A 1 97 ? -5.221 -11.652 -1.430 1.00 89.12 97 THR A C 1
ATOM 816 O O . THR A 1 97 ? -4.004 -11.493 -1.517 1.00 89.12 97 THR A O 1
ATOM 819 N N . GLN A 1 98 ? -5.806 -12.841 -1.575 1.00 88.44 98 GLN A N 1
ATOM 820 C CA . GLN A 1 98 ? -5.102 -14.038 -2.019 1.00 88.44 98 GLN A CA 1
ATOM 821 C C . GLN A 1 98 ? -5.545 -14.395 -3.439 1.00 88.44 98 GLN A C 1
ATOM 823 O O . GLN A 1 98 ? -6.722 -14.645 -3.692 1.00 88.44 98 GLN A O 1
ATOM 828 N N . TRP A 1 99 ? -4.596 -14.449 -4.368 1.00 82.88 99 TRP A N 1
ATOM 829 C CA . TRP A 1 99 ? -4.841 -14.755 -5.771 1.00 82.88 99 TRP A CA 1
ATOM 830 C C . TRP A 1 99 ? -3.750 -15.669 -6.330 1.00 82.88 99 TRP A C 1
ATOM 832 O O . TRP A 1 99 ? -2.582 -15.303 -6.357 1.00 82.88 99 TRP A O 1
ATOM 842 N N . GLN A 1 100 ? -4.129 -16.873 -6.775 1.00 85.75 100 GLN A N 1
ATOM 843 C CA . GLN A 1 100 ? -3.227 -17.856 -7.406 1.00 85.75 100 GLN A CA 1
ATOM 844 C C . GLN A 1 100 ? -1.909 -18.103 -6.638 1.00 85.75 100 GLN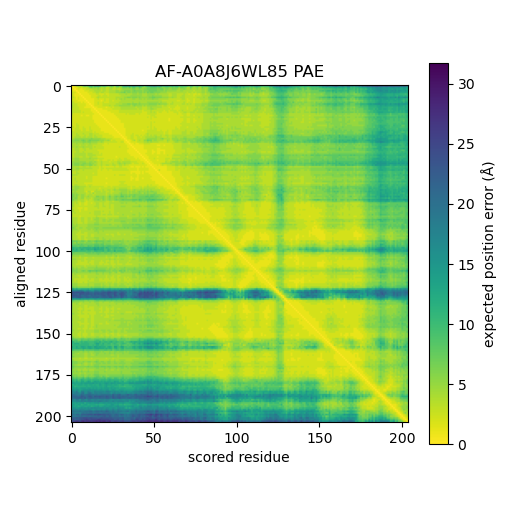 A C 1
ATOM 846 O O . GLN A 1 100 ? -0.840 -18.215 -7.228 1.00 85.75 100 GLN A O 1
ATOM 851 N N . GLY A 1 101 ? -1.980 -18.169 -5.304 1.00 83.50 101 GLY A N 1
ATOM 852 C CA . GLY A 1 101 ? -0.812 -18.366 -4.434 1.00 83.50 101 GLY A CA 1
ATOM 853 C C . GLY A 1 101 ? -0.060 -17.082 -4.068 1.00 83.50 101 GLY A C 1
ATOM 854 O O . GLY A 1 101 ? 0.750 -17.100 -3.148 1.00 83.50 101 GLY A O 1
ATOM 855 N N . VAL A 1 102 ? -0.372 -15.955 -4.710 1.00 86.12 102 VAL A N 1
ATOM 856 C CA . VAL A 1 102 ? 0.097 -14.630 -4.300 1.00 86.12 102 VAL A CA 1
ATOM 857 C C . VAL A 1 102 ? -0.812 -14.116 -3.197 1.00 86.12 102 VAL A C 1
ATOM 859 O O . VAL A 1 102 ? -2.030 -14.076 -3.350 1.00 86.12 102 VAL A O 1
ATOM 862 N N . ASN A 1 103 ? -0.221 -13.710 -2.085 1.00 90.62 103 ASN A N 1
ATOM 863 C CA . ASN A 1 103 ? -0.945 -13.162 -0.955 1.00 90.62 103 ASN A CA 1
ATOM 864 C C . ASN A 1 103 ? -0.439 -11.748 -0.680 1.00 90.62 103 ASN A C 1
ATOM 866 O O . ASN A 1 103 ? 0.753 -11.555 -0.452 1.00 90.62 103 ASN A O 1
ATOM 870 N N . VAL A 1 104 ? -1.337 -10.771 -0.739 1.00 92.44 104 VAL A N 1
ATOM 871 C CA . VAL A 1 104 ? -1.014 -9.353 -0.594 1.00 92.44 104 VAL A CA 1
ATOM 872 C C . VAL A 1 104 ? -1.821 -8.785 0.556 1.00 92.44 104 VAL A C 1
ATOM 874 O O . VAL A 1 104 ? -3.045 -8.894 0.566 1.00 92.44 104 VAL A O 1
ATOM 877 N N . LEU A 1 105 ? -1.126 -8.162 1.500 1.00 94.06 105 LEU A N 1
ATOM 878 C CA . LEU A 1 105 ? -1.721 -7.290 2.501 1.00 94.06 105 LEU A CA 1
ATOM 879 C C . LEU A 1 105 ? -1.501 -5.847 2.064 1.00 94.06 105 LEU A C 1
ATOM 881 O O . LEU A 1 105 ? -0.392 -5.492 1.665 1.00 94.06 105 LEU A O 1
ATOM 885 N N . MET A 1 106 ? -2.535 -5.019 2.134 1.00 94.81 106 MET A N 1
ATOM 886 C CA . MET A 1 106 ? -2.468 -3.640 1.667 1.00 94.81 106 MET A CA 1
ATOM 887 C C . MET A 1 106 ? -3.240 -2.691 2.579 1.00 94.81 106 MET A C 1
ATOM 889 O O . MET A 1 106 ? -4.213 -3.067 3.233 1.00 94.81 106 MET A O 1
ATOM 893 N N . SER A 1 107 ? -2.762 -1.453 2.619 1.00 96.06 107 SER A N 1
ATOM 894 C CA . SER A 1 107 ? -3.409 -0.320 3.260 1.00 96.06 107 SER A CA 1
ATOM 895 C C . SER A 1 107 ? -3.847 0.657 2.174 1.00 96.06 107 SER A C 1
ATOM 897 O O . SER A 1 107 ? -3.055 1.056 1.318 1.00 96.06 107 SER A O 1
ATOM 899 N N . SER A 1 108 ? -5.120 1.034 2.191 1.00 97.25 108 SER A N 1
ATOM 900 C CA . SER A 1 108 ? -5.745 1.835 1.136 1.00 97.25 108 SER A CA 1
ATOM 901 C C . SER A 1 108 ? -6.494 3.016 1.736 1.00 97.25 108 SER A C 1
ATOM 903 O O . SER A 1 108 ? -7.193 2.848 2.725 1.00 97.25 108 SER A O 1
ATOM 905 N N . VAL A 1 109 ? -6.419 4.207 1.140 1.00 97.25 109 VAL A N 1
ATOM 906 C CA . VAL A 1 109 ? -7.283 5.332 1.539 1.00 97.25 109 VAL A CA 1
ATOM 907 C C . VAL A 1 109 ? -8.599 5.272 0.782 1.00 97.25 109 VAL A C 1
ATOM 909 O O . VAL A 1 109 ? -8.620 5.025 -0.426 1.00 97.25 109 VAL A O 1
ATOM 912 N N . ILE A 1 110 ? -9.711 5.531 1.465 1.00 96.44 110 ILE A N 1
ATOM 913 C CA . ILE A 1 110 ? -10.997 5.695 0.795 1.00 96.44 110 ILE A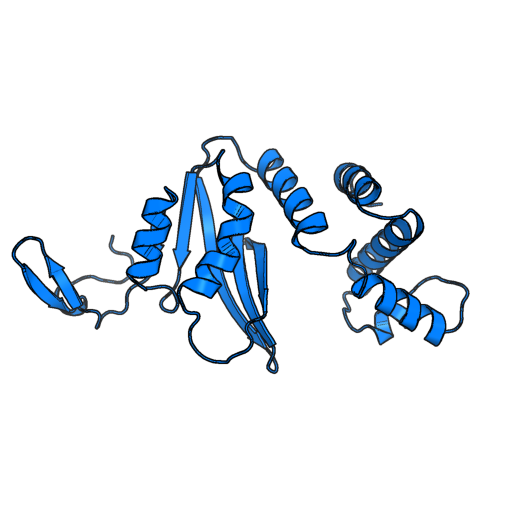 CA 1
ATOM 914 C C . ILE A 1 110 ? -11.061 7.074 0.149 1.00 96.44 110 ILE A C 1
ATOM 916 O O . ILE A 1 110 ? -11.054 8.108 0.813 1.00 96.44 110 ILE A O 1
ATOM 920 N N . TYR A 1 111 ? -11.173 7.080 -1.174 1.00 94.25 111 TYR A N 1
ATOM 921 C CA . TYR A 1 111 ? -11.278 8.282 -1.980 1.00 94.25 111 TYR A CA 1
ATOM 922 C C . TYR A 1 111 ? -12.409 8.137 -2.999 1.00 94.25 111 TYR A C 1
ATOM 924 O O . TYR A 1 111 ? -12.378 7.269 -3.871 1.00 94.25 111 TYR A O 1
ATOM 932 N N . ARG A 1 112 ? -13.435 8.993 -2.883 1.00 92.25 112 ARG A N 1
ATOM 933 C CA . ARG A 1 112 ? -14.612 9.027 -3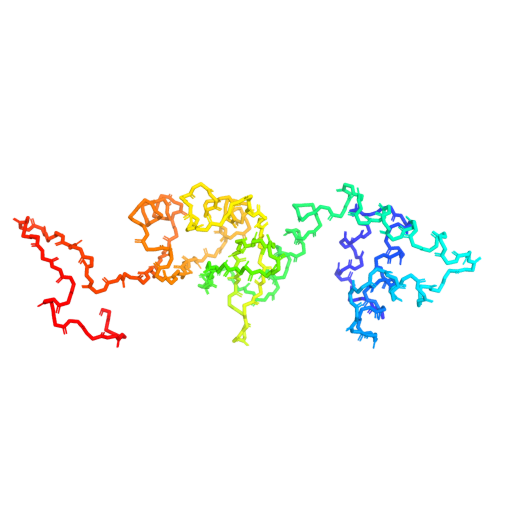.779 1.00 92.25 112 ARG A CA 1
ATOM 934 C C . ARG A 1 112 ? -15.257 7.647 -4.001 1.00 92.25 112 ARG A C 1
ATOM 936 O O . ARG A 1 112 ? -15.539 7.257 -5.133 1.00 92.25 112 ARG A O 1
ATOM 943 N N . GLY A 1 113 ? -15.457 6.901 -2.913 1.00 91.75 113 GLY A N 1
ATOM 944 C CA . GLY A 1 113 ? -16.077 5.571 -2.939 1.00 91.75 113 GLY A CA 1
ATOM 945 C C . GLY A 1 113 ? -15.175 4.451 -3.466 1.00 91.75 113 GLY A C 1
ATOM 946 O O . GLY A 1 113 ? -15.674 3.378 -3.791 1.00 91.75 113 GLY A O 1
ATOM 947 N N . ARG A 1 114 ? -13.862 4.681 -3.582 1.00 93.31 114 ARG A N 1
ATOM 948 C CA . ARG A 1 114 ? -12.881 3.680 -4.022 1.00 93.31 114 ARG A CA 1
ATOM 949 C C . ARG A 1 114 ? -11.741 3.568 -3.018 1.00 93.31 114 ARG A C 1
ATOM 951 O O . ARG A 1 114 ? -11.314 4.578 -2.468 1.00 93.31 114 ARG A O 1
ATOM 958 N N . ALA A 1 115 ? -11.231 2.356 -2.828 1.00 94.62 115 ALA A N 1
ATOM 959 C CA . ALA A 1 115 ? -9.987 2.119 -2.110 1.00 94.62 115 ALA A CA 1
ATOM 960 C C . ALA A 1 115 ? -8.809 2.431 -3.046 1.00 94.62 115 ALA A C 1
ATOM 962 O O . ALA A 1 115 ? -8.653 1.798 -4.091 1.00 94.62 115 ALA A O 1
ATOM 963 N N . LEU A 1 116 ? -8.021 3.450 -2.706 1.00 94.38 116 LEU A N 1
ATOM 964 C CA . LEU A 1 116 ? -6.773 3.780 -3.386 1.00 94.38 116 LEU A CA 1
ATOM 965 C C . LEU A 1 116 ? -5.610 3.194 -2.572 1.00 94.38 116 LEU A C 1
ATOM 967 O O . LEU A 1 116 ? -5.368 3.684 -1.467 1.00 94.38 116 LEU A O 1
ATOM 971 N N . PRO A 1 117 ? -4.879 2.192 -3.092 1.00 94.69 117 PRO A N 1
ATOM 972 C CA . PRO A 1 117 ? -3.784 1.561 -2.362 1.00 94.69 117 PRO A CA 1
ATOM 973 C C . PRO A 1 117 ? -2.690 2.567 -2.031 1.00 94.69 117 PRO A C 1
ATOM 975 O O . PRO A 1 117 ? -2.155 3.209 -2.924 1.00 94.69 117 PRO A O 1
ATOM 978 N N . LEU A 1 118 ? -2.335 2.708 -0.762 1.00 95.69 118 LEU A N 1
ATOM 979 C CA . LEU A 1 118 ? -1.229 3.555 -0.326 1.00 95.69 118 LEU A CA 1
ATOM 980 C C . LEU A 1 118 ? 0.059 2.748 -0.196 1.00 95.69 118 LEU A C 1
ATOM 982 O O . LEU A 1 118 ? 1.114 3.212 -0.622 1.00 95.69 118 LEU A O 1
ATOM 986 N N . TYR A 1 119 ? -0.032 1.538 0.352 1.00 96.00 119 TYR A N 1
ATOM 987 C CA . TYR A 1 119 ? 1.109 0.650 0.516 1.00 96.00 119 TYR A CA 1
ATOM 988 C C . TYR A 1 119 ? 0.676 -0.814 0.568 1.00 96.00 119 TYR A C 1
ATOM 990 O O . TYR A 1 119 ? -0.464 -1.121 0.913 1.00 96.00 119 TYR A O 1
ATOM 998 N N . TRP A 1 120 ? 1.578 -1.732 0.221 1.00 94.88 120 TRP A N 1
ATOM 999 C CA . TRP A 1 120 ? 1.296 -3.163 0.263 1.00 94.88 120 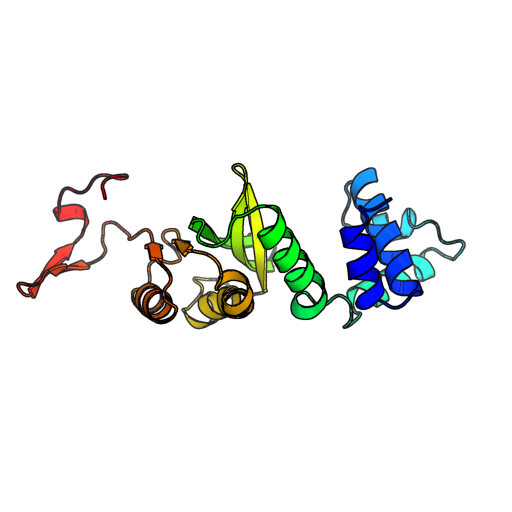TRP A CA 1
ATOM 1000 C C . TRP A 1 120 ? 2.552 -3.998 0.470 1.00 94.88 120 TRP A C 1
ATOM 1002 O O . TRP A 1 120 ? 3.667 -3.577 0.165 1.00 94.88 120 TRP A O 1
ATOM 1012 N N . GLN A 1 121 ? 2.349 -5.216 0.962 1.00 92.25 121 GLN A N 1
ATOM 1013 C CA . GLN A 1 121 ? 3.388 -6.220 1.123 1.00 92.25 121 GLN A CA 1
ATOM 1014 C C . GLN A 1 121 ? 2.902 -7.592 0.672 1.00 92.25 121 GLN A C 1
ATOM 1016 O O . GLN A 1 121 ? 1.748 -7.972 0.878 1.00 92.25 121 GLN A O 1
ATOM 1021 N N . PHE A 1 122 ? 3.820 -8.349 0.075 1.00 91.19 122 PHE A N 1
ATOM 1022 C CA . PHE A 1 122 ? 3.609 -9.757 -0.225 1.00 91.19 122 PHE A CA 1
ATOM 1023 C C . PHE A 1 122 ? 3.870 -10.588 1.029 1.00 91.19 122 PHE A C 1
ATOM 1025 O O . PHE A 1 122 ? 4.914 -10.457 1.666 1.00 91.19 122 PHE A O 1
ATOM 1032 N N . LEU A 1 123 ? 2.926 -11.455 1.371 1.00 89.00 123 LEU A N 1
ATOM 1033 C CA . LEU A 1 123 ? 3.031 -12.362 2.506 1.00 89.00 123 LEU A CA 1
ATOM 1034 C C . LEU A 1 123 ? 3.508 -13.736 2.026 1.00 89.00 123 LEU A C 1
ATOM 1036 O O . LEU A 1 123 ? 2.990 -14.276 1.050 1.00 89.00 123 LEU A O 1
ATOM 1040 N N . SER A 1 124 ? 4.472 -14.317 2.739 1.00 80.75 124 SER A N 1
ATOM 1041 C CA . SER A 1 124 ? 5.080 -15.616 2.411 1.00 80.75 124 SER A CA 1
ATOM 1042 C C . SER A 1 124 ? 4.239 -16.830 2.821 1.00 80.75 124 SER A C 1
ATOM 1044 O O . SER A 1 124 ? 4.568 -17.953 2.448 1.00 80.75 124 SER A O 1
ATOM 1046 N N . HIS A 1 125 ? 3.160 -16.629 3.581 1.00 73.06 125 HIS A N 1
ATOM 1047 C CA . HIS A 1 125 ? 2.314 -17.694 4.117 1.00 73.06 125 HIS A CA 1
ATOM 1048 C C . HIS A 1 125 ? 0.827 -17.463 3.809 1.00 73.06 125 HIS A C 1
ATOM 1050 O O . HIS A 1 125 ? 0.372 -16.334 3.609 1.00 73.06 125 HIS A O 1
ATOM 1056 N N . SER A 1 126 ? 0.049 -18.546 3.806 1.00 57.88 126 SER A N 1
ATOM 1057 C CA . SER A 1 126 ? -1.418 -18.525 3.875 1.00 57.88 126 SER A CA 1
ATOM 1058 C C . SER A 1 126 ? -1.894 -18.408 5.337 1.00 57.88 126 SER A C 1
ATOM 1060 O O . SER A 1 126 ? -1.162 -18.780 6.249 1.00 57.88 126 SER A O 1
ATOM 1062 N N . GLY A 1 127 ? -3.106 -17.895 5.590 1.00 60.44 127 GLY A N 1
ATOM 1063 C CA . GLY A 1 127 ? -3.664 -17.713 6.955 1.00 60.44 127 GLY A CA 1
ATOM 1064 C C . GLY A 1 127 ? -3.405 -16.327 7.565 1.00 60.44 127 GLY A C 1
ATOM 1065 O O . GLY A 1 127 ? -2.558 -15.610 7.043 1.00 60.44 127 GLY A O 1
ATOM 1066 N N . SER A 1 128 ? -4.171 -15.905 8.585 1.00 59.91 128 SER A N 1
ATOM 1067 C CA . SER A 1 128 ? -4.309 -14.503 9.059 1.00 59.91 128 SER A CA 1
ATOM 1068 C C . SER A 1 128 ? -2.988 -13.740 9.205 1.00 59.91 128 SER A C 1
ATOM 1070 O O . SER A 1 128 ? -2.003 -14.279 9.710 1.00 59.91 128 SER A O 1
ATOM 1072 N N . SER A 1 129 ? -2.974 -12.471 8.791 1.00 64.69 129 SER A N 1
ATOM 1073 C CA . SER A 1 129 ? -1.828 -11.599 9.060 1.00 64.69 129 SER A CA 1
ATOM 1074 C C . SER A 1 129 ? -1.689 -11.365 10.570 1.00 64.69 129 SER A C 1
ATOM 1076 O O . SER A 1 129 ? -2.651 -11.000 11.239 1.00 64.69 129 SER A O 1
ATOM 1078 N N . GLY A 1 130 ? -0.501 -11.617 11.124 1.00 80.38 130 GLY A N 1
ATOM 1079 C CA . GLY A 1 130 ? -0.187 -11.203 12.492 1.00 80.38 130 GLY A CA 1
ATOM 1080 C C . GLY A 1 130 ? -0.025 -9.681 12.591 1.00 80.38 130 GLY A C 1
ATOM 1081 O O . GLY A 1 130 ? -0.046 -8.972 11.583 1.00 80.38 130 GLY A O 1
ATOM 1082 N N . LEU A 1 131 ? 0.223 -9.178 13.802 1.00 86.44 131 LEU A N 1
ATOM 1083 C CA . LEU A 1 131 ? 0.443 -7.746 14.037 1.00 86.44 131 LEU A CA 1
ATOM 1084 C C . LEU A 1 131 ? 1.605 -7.179 13.204 1.00 86.44 131 LEU A C 1
ATOM 1086 O O . LEU A 1 131 ? 1.494 -6.091 12.651 1.00 86.44 131 LEU A O 1
ATOM 1090 N N . ALA A 1 132 ? 2.718 -7.910 13.091 1.00 90.62 132 ALA A N 1
ATOM 1091 C CA . ALA A 1 132 ? 3.913 -7.411 12.412 1.00 90.62 132 ALA A CA 1
ATOM 1092 C C . ALA A 1 132 ? 3.667 -7.069 10.923 1.00 90.62 132 ALA A C 1
ATOM 1094 O O . ALA A 1 132 ? 3.971 -5.940 10.536 1.00 90.62 132 ALA A O 1
ATOM 1095 N N . PRO A 1 133 ? 3.058 -7.945 10.095 1.00 90.75 133 PRO A N 1
ATOM 1096 C CA . PRO A 1 133 ? 2.648 -7.569 8.739 1.00 90.75 133 PRO A CA 1
ATOM 1097 C C . PRO A 1 133 ? 1.688 -6.372 8.673 1.00 90.75 133 PRO A C 1
ATOM 1099 O O . PRO A 1 133 ? 1.839 -5.514 7.807 1.00 90.75 133 PRO A O 1
ATOM 1102 N N . GLN A 1 134 ? 0.725 -6.280 9.597 1.00 92.75 134 GLN A N 1
ATOM 1103 C CA . GLN A 1 134 ? -0.239 -5.169 9.648 1.00 92.75 134 GLN A CA 1
ATOM 1104 C C . GLN A 1 134 ? 0.453 -3.833 9.943 1.00 92.75 134 GLN A C 1
ATOM 1106 O O . GLN A 1 134 ? 0.197 -2.831 9.279 1.00 92.75 134 GLN A O 1
ATOM 1111 N N . GLN A 1 135 ? 1.398 -3.828 10.882 1.00 94.00 135 GLN A N 1
ATOM 1112 C CA . GLN A 1 135 ? 2.247 -2.669 11.137 1.00 94.00 135 GLN A CA 1
ATOM 1113 C C . GLN A 1 135 ? 3.106 -2.332 9.919 1.00 94.00 135 GLN A C 1
ATOM 1115 O O . GLN A 1 135 ? 3.266 -1.164 9.584 1.00 94.00 135 GLN A O 1
ATOM 1120 N N . ALA A 1 136 ? 3.651 -3.334 9.234 1.00 93.38 136 ALA A N 1
ATOM 1121 C CA . ALA A 1 136 ? 4.555 -3.125 8.111 1.00 93.38 136 ALA A CA 1
ATOM 1122 C C . ALA A 1 136 ? 3.880 -2.445 6.903 1.00 93.38 136 ALA A C 1
ATOM 1124 O O . ALA A 1 136 ? 4.549 -1.713 6.177 1.00 93.38 136 ALA A O 1
ATOM 1125 N N . VAL A 1 137 ? 2.560 -2.601 6.728 1.00 94.81 137 VAL A N 1
ATOM 1126 C CA . VAL A 1 137 ? 1.797 -1.871 5.697 1.00 94.81 137 VAL A CA 1
ATOM 1127 C C . VAL A 1 137 ? 1.326 -0.476 6.122 1.00 94.81 137 VAL A C 1
ATOM 1129 O O . VAL A 1 137 ? 0.863 0.291 5.280 1.00 94.81 137 VAL A O 1
ATOM 1132 N N . LEU A 1 138 ? 1.447 -0.122 7.404 1.00 95.56 138 LEU A N 1
ATOM 1133 C CA . LEU A 1 138 ? 1.039 1.183 7.941 1.00 95.56 138 LEU A CA 1
ATOM 1134 C C . LEU A 1 138 ? 2.231 2.079 8.301 1.00 95.56 138 LEU A C 1
ATOM 1136 O O . LEU A 1 138 ? 2.180 3.284 8.068 1.00 95.56 138 LEU A O 1
ATOM 1140 N N . ARG A 1 139 ? 3.328 1.507 8.809 1.00 95.25 139 ARG A N 1
ATOM 1141 C CA . ARG A 1 139 ? 4.537 2.234 9.234 1.00 95.25 139 ARG A CA 1
ATOM 1142 C C . ARG A 1 139 ? 5.103 3.179 8.165 1.00 95.25 139 ARG A C 1
ATOM 1144 O O . ARG A 1 139 ? 5.379 4.327 8.513 1.00 95.25 139 ARG A O 1
ATOM 1151 N N . PRO A 1 140 ? 5.232 2.784 6.881 1.00 94.56 140 PRO A N 1
ATOM 1152 C CA . PRO A 1 140 ? 5.734 3.688 5.841 1.00 94.56 140 PRO A CA 1
ATOM 1153 C C . PRO A 1 140 ? 4.843 4.917 5.614 1.00 94.56 140 PRO A C 1
ATOM 1155 O O . PRO A 1 140 ? 5.295 5.925 5.075 1.00 94.56 140 PRO A O 1
ATOM 1158 N N . LEU A 1 141 ? 3.577 4.848 6.032 1.00 95.12 141 LEU A N 1
ATOM 1159 C CA . LEU A 1 141 ? 2.590 5.899 5.829 1.00 95.12 141 LEU A CA 1
ATOM 1160 C C . LEU A 1 141 ? 2.511 6.886 6.996 1.00 95.12 141 LEU A C 1
ATOM 1162 O O . LEU A 1 141 ? 1.975 7.972 6.806 1.00 95.12 141 LEU A O 1
ATOM 1166 N N . LEU A 1 142 ? 3.062 6.569 8.174 1.00 94.50 142 LEU A N 1
ATOM 1167 C CA . LEU A 1 142 ? 2.935 7.406 9.379 1.00 94.50 142 LEU A CA 1
ATOM 1168 C C . LEU A 1 142 ? 3.381 8.855 9.130 1.00 94.50 142 LEU A C 1
ATOM 1170 O O . LEU A 1 142 ? 2.656 9.801 9.434 1.00 94.50 142 LEU A O 1
ATOM 1174 N N . ALA A 1 143 ? 4.544 9.035 8.497 1.00 93.50 143 ALA A N 1
ATOM 1175 C CA . ALA A 1 143 ? 5.067 10.361 8.175 1.00 93.50 143 ALA A CA 1
ATOM 1176 C C . ALA A 1 143 ? 4.187 11.112 7.159 1.00 93.50 143 ALA A C 1
ATOM 1178 O O . ALA A 1 143 ? 3.972 12.315 7.306 1.00 93.50 143 ALA A O 1
ATOM 1179 N N . LEU A 1 144 ? 3.654 10.405 6.157 1.00 94.00 144 LEU A N 1
ATOM 1180 C CA . LEU A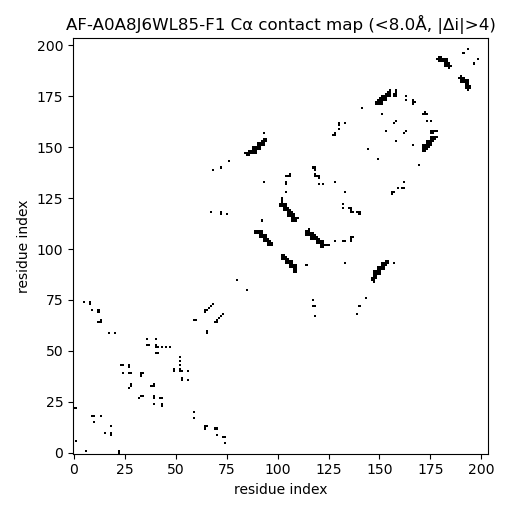 1 144 ? 2.778 10.977 5.127 1.00 94.00 144 LEU A CA 1
ATOM 1181 C C . LEU A 1 144 ? 1.409 11.375 5.684 1.00 94.00 144 LEU A C 1
ATOM 1183 O O . LEU A 1 144 ? 0.793 12.321 5.198 1.00 94.00 144 LEU A O 1
ATOM 1187 N N . LEU A 1 145 ? 0.935 10.648 6.693 1.00 96.12 145 LEU A N 1
ATOM 1188 C CA . LEU A 1 145 ? -0.397 10.800 7.260 1.00 96.12 145 LEU A CA 1
ATOM 1189 C C . LEU A 1 145 ? -0.450 11.756 8.455 1.00 96.12 145 LEU A C 1
ATOM 1191 O O . LEU A 1 145 ? -1.535 12.204 8.809 1.00 96.12 145 LEU A O 1
ATOM 1195 N N . LYS A 1 146 ? 0.701 12.115 9.036 1.00 95.56 146 LYS A N 1
ATOM 1196 C CA . LYS A 1 146 ? 0.818 13.030 10.184 1.00 95.56 146 LYS A CA 1
ATOM 1197 C C . LYS A 1 146 ? 0.003 14.334 10.067 1.00 95.56 146 LYS A C 1
ATOM 1199 O O . LYS A 1 146 ? -0.508 14.782 11.090 1.00 95.56 146 LYS A O 1
ATOM 1204 N N . PRO A 1 147 ? -0.142 14.973 8.887 1.00 96.62 147 PRO A N 1
ATOM 1205 C CA . PRO A 1 147 ? -0.962 16.180 8.757 1.00 96.62 147 PRO A CA 1
ATOM 1206 C C . PRO A 1 147 ? -2.479 15.947 8.847 1.00 96.62 147 PRO A C 1
ATOM 1208 O O . PRO A 1 147 ? -3.232 16.918 8.794 1.00 96.62 147 PRO A O 1
ATOM 1211 N N . TYR A 1 148 ? -2.949 14.702 8.927 1.00 97.31 148 TYR A N 1
ATOM 1212 C CA . TYR A 1 148 ? -4.360 14.335 8.828 1.00 97.31 148 TYR A CA 1
ATOM 1213 C C . TYR A 1 148 ? -4.835 13.599 10.080 1.00 97.31 148 TYR A C 1
ATOM 1215 O O . TYR A 1 148 ? -4.049 13.001 10.811 1.00 97.31 148 TYR A O 1
ATOM 1223 N N . GLN A 1 149 ? -6.148 13.595 10.299 1.00 97.06 149 GLN A N 1
ATOM 1224 C CA . GLN A 1 149 ? -6.754 12.669 11.251 1.00 97.06 149 GLN A CA 1
ATOM 1225 C C . GLN A 1 149 ? -6.957 11.331 10.549 1.00 97.06 149 GLN A C 1
ATOM 1227 O O . GLN A 1 149 ? -7.504 11.296 9.451 1.00 97.06 149 GLN A O 1
ATOM 1232 N N . VAL A 1 150 ? -6.540 10.227 11.157 1.00 97.69 150 VAL A N 1
ATOM 1233 C CA . VAL A 1 150 ? -6.614 8.908 10.518 1.00 97.69 150 VAL A CA 1
ATOM 1234 C C . VAL A 1 150 ? -7.549 7.999 11.297 1.00 97.69 150 VAL A C 1
ATOM 1236 O O . VAL A 1 150 ? -7.409 7.851 12.511 1.00 97.69 150 VAL A O 1
ATOM 1239 N N . VAL A 1 151 ? -8.476 7.368 10.576 1.00 97.69 151 VAL A N 1
ATOM 1240 C CA . VAL A 1 151 ? -9.316 6.278 11.074 1.00 97.69 151 VAL A CA 1
ATOM 1241 C C . VAL A 1 151 ? -8.972 5.012 10.300 1.00 97.69 151 VAL A C 1
ATOM 1243 O O . VAL A 1 151 ? -9.202 4.941 9.093 1.00 97.69 151 VAL A O 1
ATOM 1246 N N . VAL A 1 152 ? -8.438 4.003 10.984 1.00 97.12 152 VAL A N 1
ATOM 1247 C CA . VAL A 1 152 ? -8.140 2.698 10.385 1.00 97.12 152 VAL A CA 1
ATOM 1248 C C . VAL A 1 152 ? -9.349 1.777 10.504 1.00 97.12 152 VAL A C 1
ATOM 1250 O O . VAL A 1 152 ? -9.865 1.523 11.588 1.00 97.12 152 VAL A O 1
ATOM 1253 N N . LEU A 1 153 ? -9.795 1.269 9.368 1.00 95.56 153 LEU A N 1
ATOM 1254 C CA . LEU A 1 153 ? -10.899 0.345 9.203 1.00 95.56 153 LEU A CA 1
ATOM 1255 C C . LEU A 1 153 ? -10.333 -1.044 8.921 1.00 95.56 153 LEU A C 1
ATOM 1257 O O . LEU A 1 153 ? -9.527 -1.229 8.006 1.00 95.56 153 LEU A O 1
ATOM 1261 N N . GLY A 1 154 ? -10.784 -2.019 9.696 1.00 92.69 154 GLY A N 1
ATOM 1262 C CA . GLY A 1 154 ? -10.402 -3.414 9.541 1.00 92.69 154 GLY A CA 1
ATOM 1263 C C . GLY A 1 154 ? -11.620 -4.313 9.676 1.00 92.69 154 GLY A C 1
ATOM 1264 O O . GLY A 1 154 ? -12.470 -4.106 10.544 1.00 92.69 154 GLY A O 1
ATOM 1265 N N . ASP A 1 155 ? -11.725 -5.311 8.806 1.00 87.69 155 ASP A N 1
ATOM 1266 C CA . ASP A 1 155 ? -12.760 -6.330 8.923 1.00 87.69 155 ASP A CA 1
ATOM 1267 C C . ASP A 1 155 ? -12.425 -7.367 10.021 1.00 87.69 155 ASP A C 1
ATOM 1269 O O . ASP A 1 155 ? -11.567 -7.150 10.879 1.00 87.69 155 ASP A O 1
ATOM 1273 N N . ARG A 1 156 ? -13.126 -8.510 10.010 1.00 82.56 156 ARG A N 1
ATOM 1274 C CA . ARG A 1 156 ? -12.960 -9.581 11.009 1.00 82.56 156 ARG A CA 1
ATOM 1275 C C . ARG A 1 156 ? -11.574 -10.234 10.994 1.00 82.56 156 ARG A C 1
ATOM 1277 O O . ARG A 1 156 ? -11.268 -10.983 11.920 1.00 82.56 156 ARG A O 1
ATOM 1284 N N . GLU A 1 157 ? -10.767 -10.026 9.955 1.00 82.62 157 GLU A N 1
ATOM 1285 C CA . GLU A 1 157 ? -9.386 -10.509 9.926 1.00 82.62 157 GLU A CA 1
ATOM 1286 C C . GLU A 1 157 ? -8.462 -9.624 10.779 1.00 82.62 157 GLU A C 1
ATOM 1288 O O . GLU A 1 157 ? -7.469 -10.106 11.321 1.00 82.62 157 GLU A O 1
ATOM 1293 N N . PHE A 1 158 ? -8.812 -8.350 10.967 1.00 84.12 158 PHE A N 1
ATOM 1294 C CA . PHE A 1 158 ? -7.964 -7.338 11.605 1.00 84.12 158 PHE A CA 1
ATOM 1295 C C . PHE A 1 158 ? -8.412 -6.980 13.027 1.00 84.12 158 PHE A C 1
ATOM 1297 O O . PHE A 1 158 ? -8.073 -5.925 13.550 1.00 84.12 158 PHE A O 1
ATOM 1304 N N . CYS A 1 159 ? -9.172 -7.850 13.687 1.00 80.81 159 CYS A N 1
ATOM 1305 C CA . CYS A 1 159 ? -9.836 -7.549 14.955 1.00 80.81 159 CYS A CA 1
ATOM 1306 C C . CYS A 1 159 ? -8.966 -7.770 16.2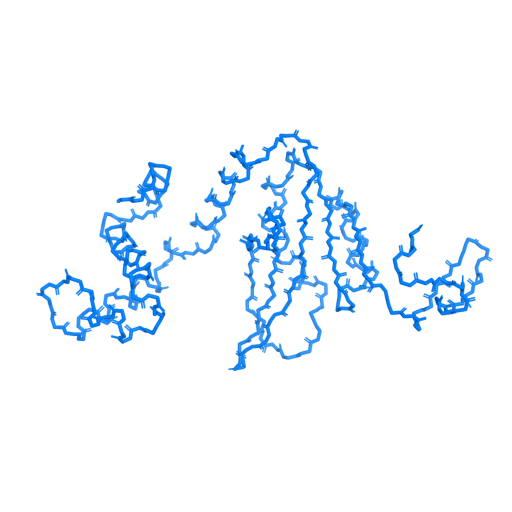13 1.00 80.81 159 CYS A C 1
ATOM 1308 O O . CYS A 1 159 ? -9.497 -7.994 17.298 1.00 80.81 159 CYS A O 1
ATOM 1310 N N . SER A 1 160 ? -7.633 -7.756 16.087 1.00 85.38 160 SER A N 1
ATOM 1311 C CA . SER A 1 160 ? -6.740 -8.062 17.214 1.00 85.38 160 SER A CA 1
ATOM 1312 C C . SER A 1 160 ? -6.604 -6.887 18.190 1.00 85.38 160 SER A C 1
ATOM 1314 O O . SER A 1 160 ? -6.400 -5.743 17.779 1.00 85.38 160 SER A O 1
ATOM 1316 N N . VAL A 1 161 ? -6.633 -7.178 19.495 1.00 86.81 161 VAL A N 1
ATOM 1317 C CA . VAL A 1 161 ? -6.422 -6.177 20.561 1.00 86.81 161 VAL A CA 1
ATOM 1318 C C . VAL A 1 161 ? -5.049 -5.515 20.435 1.00 86.81 161 VAL A C 1
ATOM 1320 O O . VAL A 1 161 ? -4.920 -4.309 20.618 1.00 86.81 161 VAL A O 1
ATOM 1323 N N . HIS A 1 162 ? -4.024 -6.278 20.049 1.00 91.06 162 HIS A N 1
ATOM 1324 C CA . HIS A 1 162 ? -2.684 -5.733 19.845 1.00 91.06 162 HIS A CA 1
ATOM 1325 C C . HIS A 1 162 ? -2.621 -4.713 18.701 1.00 91.06 162 HIS A C 1
ATOM 1327 O O . HIS A 1 162 ? -1.885 -3.733 18.804 1.00 91.06 162 HIS A O 1
ATOM 1333 N N . LEU A 1 163 ? -3.401 -4.907 17.628 1.00 92.19 163 LEU A N 1
ATOM 1334 C CA . LEU A 1 163 ? -3.505 -3.914 16.559 1.00 92.19 163 LEU A CA 1
ATOM 1335 C C . LEU A 1 163 ? -4.176 -2.644 17.079 1.00 92.19 163 LEU A C 1
ATOM 1337 O O . LEU A 1 163 ? -3.643 -1.562 16.864 1.00 92.19 163 LEU A O 1
ATOM 1341 N N . ALA A 1 164 ? -5.293 -2.772 17.799 1.00 92.44 164 ALA A N 1
ATOM 1342 C CA . ALA A 1 164 ? -5.992 -1.636 18.401 1.00 92.44 164 ALA A CA 1
ATOM 1343 C C . ALA A 1 164 ? -5.077 -0.821 19.336 1.00 92.44 164 ALA A C 1
ATOM 1345 O O . ALA A 1 164 ? -5.003 0.402 19.227 1.00 92.44 164 ALA A O 1
ATOM 1346 N N . GLN A 1 165 ? -4.323 -1.500 20.207 1.00 94.19 165 GLN A N 1
ATOM 1347 C CA . GLN A 1 165 ? -3.353 -0.869 21.107 1.00 94.19 165 GLN A CA 1
ATOM 1348 C C . GLN A 1 165 ? -2.262 -0.123 20.337 1.00 94.19 165 GLN A C 1
ATOM 1350 O O . GLN A 1 165 ? -1.969 1.030 20.650 1.00 94.19 165 GLN A O 1
ATOM 1355 N N . TRP A 1 166 ? -1.676 -0.758 19.319 1.00 95.56 166 TRP A N 1
ATOM 1356 C CA . TRP A 1 166 ? -0.635 -0.126 18.512 1.00 95.56 166 TRP A CA 1
ATOM 1357 C C . TRP A 1 166 ? -1.168 1.073 17.716 1.00 95.56 166 TRP A C 1
ATOM 1359 O O . TRP A 1 166 ? -0.529 2.119 17.694 1.00 95.56 166 TRP A O 1
ATOM 1369 N N . LEU A 1 167 ? -2.362 0.972 17.127 1.00 95.62 167 LEU A N 1
ATOM 1370 C CA . LEU A 1 167 ? -3.005 2.098 16.441 1.00 95.62 167 LEU A CA 1
ATOM 1371 C C . LEU A 1 167 ? -3.221 3.284 17.391 1.00 95.62 167 LEU A C 1
ATOM 1373 O O . LEU A 1 167 ? -2.927 4.417 17.019 1.00 95.62 167 LEU A O 1
ATOM 1377 N N . GLY A 1 168 ? -3.647 3.021 18.630 1.00 94.56 168 GLY A N 1
ATOM 1378 C CA . GLY A 1 168 ? -3.763 4.052 19.662 1.00 94.56 168 GLY A CA 1
ATOM 1379 C C . GLY A 1 168 ? -2.423 4.709 20.020 1.00 94.56 168 GLY A C 1
ATOM 1380 O O . GLY A 1 168 ? -2.368 5.926 20.181 1.00 94.56 168 GLY A O 1
ATOM 1381 N N . GLN A 1 169 ? -1.332 3.935 20.089 1.00 95.50 169 GLN A N 1
ATOM 1382 C CA . GLN A 1 169 ? 0.023 4.464 20.319 1.00 95.50 169 GLN A CA 1
ATOM 1383 C C . GLN A 1 169 ? 0.481 5.392 19.187 1.00 95.50 169 GLN A C 1
ATOM 1385 O O . GLN A 1 169 ? 1.075 6.434 19.454 1.00 95.50 169 GLN A O 1
ATOM 1390 N N . GLU A 1 170 ? 0.149 5.055 17.939 1.00 94.75 170 GLU A N 1
ATOM 1391 C CA . GLU A 1 170 ? 0.413 5.891 16.758 1.00 94.75 170 GLU A CA 1
ATOM 1392 C C . GLU A 1 170 ? -0.615 7.030 16.579 1.00 94.75 170 GLU A C 1
ATOM 1394 O O . GLU A 1 170 ? -0.622 7.709 15.552 1.00 94.75 170 GLU A O 1
ATOM 1399 N N . GLN A 1 171 ? -1.488 7.259 17.571 1.00 93.88 171 GLN A N 1
ATOM 1400 C CA . GLN A 1 171 ? -2.535 8.291 17.572 1.00 93.88 171 GLN A CA 1
ATOM 1401 C C . GLN A 1 171 ? -3.573 8.140 16.446 1.00 93.88 171 GLN A C 1
ATOM 1403 O O . GLN A 1 171 ? -4.236 9.105 16.056 1.00 93.88 171 GLN A O 1
ATOM 1408 N N . PHE A 1 172 ? -3.747 6.927 15.926 1.00 96.06 172 PHE A N 1
ATOM 1409 C CA . PHE A 1 172 ? -4.788 6.609 14.959 1.00 96.06 172 PHE A CA 1
ATOM 1410 C C . PHE A 1 172 ? -6.072 6.200 15.674 1.00 96.06 172 PHE A C 1
ATOM 1412 O O . PHE A 1 172 ? -6.081 5.360 16.573 1.00 96.06 172 PHE A O 1
ATOM 1419 N N . SER A 1 173 ? -7.188 6.770 15.225 1.00 96.62 173 SER A N 1
ATOM 1420 C CA . SER A 1 173 ? -8.508 6.231 15.546 1.00 96.62 173 SER A CA 1
ATOM 1421 C C . SER A 1 173 ? -8.736 4.949 14.748 1.00 96.62 173 SER A C 1
ATOM 1423 O O . SER A 1 173 ? -8.106 4.729 13.710 1.00 96.62 173 SER A O 1
ATOM 1425 N N . PHE A 1 174 ? -9.648 4.090 15.193 1.00 95.31 174 PHE A N 1
ATOM 1426 C CA . PHE A 1 174 ? -9.914 2.841 14.489 1.00 95.31 174 PHE A CA 1
ATOM 1427 C C . PHE A 1 174 ? -11.357 2.366 14.634 1.00 95.31 174 PHE A C 1
ATOM 1429 O O . PHE A 1 174 ? -12.038 2.654 15.612 1.00 95.31 174 PHE A O 1
ATOM 1436 N N . CYS A 1 175 ? -11.801 1.602 13.642 1.00 93.75 175 CYS A N 1
ATOM 1437 C CA . CYS A 1 175 ? -13.025 0.817 13.668 1.00 93.75 175 CYS A CA 1
ATOM 1438 C C . CYS A 1 175 ? -12.676 -0.586 13.164 1.00 93.75 175 CYS A C 1
ATOM 1440 O O . CYS A 1 175 ? -12.531 -0.826 11.962 1.00 93.75 175 CYS A O 1
ATOM 1442 N N . LEU A 1 176 ? -12.471 -1.500 14.111 1.00 91.69 176 LEU A N 1
ATOM 1443 C CA . LEU A 1 176 ? -12.090 -2.882 13.846 1.00 91.69 176 LEU A CA 1
ATOM 1444 C C . LEU A 1 176 ? -13.281 -3.783 14.152 1.00 91.69 176 LEU A C 1
ATOM 1446 O O . LEU A 1 176 ? -13.814 -3.780 15.262 1.00 91.69 176 LEU A O 1
ATOM 1450 N N . ARG A 1 177 ? -13.723 -4.555 13.161 1.00 88.06 177 ARG A N 1
ATOM 1451 C CA . ARG A 1 177 ? -14.916 -5.390 13.302 1.00 88.06 177 ARG A CA 1
ATOM 1452 C C . ARG A 1 177 ? -14.620 -6.639 14.132 1.00 88.06 177 ARG A C 1
ATOM 1454 O O . ARG A 1 177 ? -13.994 -7.572 13.638 1.00 88.06 177 ARG A O 1
ATOM 1461 N N . LEU A 1 178 ? -15.159 -6.703 15.346 1.00 85.62 178 LEU A N 1
ATOM 1462 C CA . LEU A 1 178 ? -15.095 -7.890 16.205 1.00 85.62 178 LEU A CA 1
ATOM 1463 C C . LEU A 1 178 ? -16.063 -8.993 15.735 1.00 85.62 178 LEU A C 1
ATOM 1465 O O . LEU A 1 178 ? -17.054 -8.740 15.033 1.00 85.62 178 LEU A O 1
ATOM 1469 N N . ARG A 1 179 ? -15.772 -10.246 16.101 1.00 82.50 179 ARG A N 1
ATOM 1470 C CA . ARG A 1 179 ? -16.705 -11.366 15.909 1.00 82.50 179 ARG A CA 1
ATOM 1471 C C . ARG A 1 179 ? -17.719 -11.375 17.051 1.00 82.50 179 ARG A C 1
ATOM 1473 O O . ARG A 1 179 ? -17.430 -10.926 18.146 1.00 82.50 179 ARG A O 1
ATOM 1480 N N . CYS A 1 180 ? -18.919 -11.892 16.817 1.00 83.62 180 CYS A N 1
ATOM 1481 C CA . CYS A 1 180 ? -19.966 -11.897 17.846 1.00 83.62 180 CYS A CA 1
ATOM 1482 C C . CYS A 1 180 ? -19.666 -12.843 19.022 1.00 83.62 180 CYS A C 1
ATOM 1484 O O . CYS A 1 180 ? -20.224 -12.673 20.099 1.00 83.62 180 CYS A O 1
ATOM 1486 N N . ASN A 1 181 ? -18.787 -13.822 18.820 1.00 86.00 181 ASN A N 1
ATOM 1487 C CA . ASN A 1 181 ? -18.349 -14.769 19.839 1.00 86.00 181 ASN A CA 1
ATOM 1488 C C . ASN A 1 181 ? -17.086 -14.311 20.590 1.00 86.00 181 ASN A C 1
ATOM 1490 O O . ASN A 1 181 ? -16.542 -15.088 21.371 1.00 86.00 181 ASN A O 1
ATOM 1494 N N . GLU A 1 182 ? -16.601 -13.091 20.339 1.00 85.25 182 GLU A N 1
ATOM 1495 C CA . GLU A 1 182 ? -15.487 -12.528 21.097 1.00 85.25 182 GLU A CA 1
ATOM 1496 C C . GLU A 1 182 ? -15.947 -12.175 22.515 1.00 85.25 182 GLU A C 1
ATOM 1498 O O . GLU A 1 182 ? -17.055 -11.665 22.710 1.00 85.25 182 GLU A O 1
ATOM 1503 N N . TYR A 1 183 ? -15.084 -12.446 23.491 1.00 88.00 183 TYR A N 1
ATOM 1504 C CA . TYR A 1 183 ? -15.311 -12.082 24.883 1.00 88.00 183 TYR A CA 1
ATOM 1505 C C . TYR A 1 183 ? -14.845 -10.652 25.134 1.00 88.00 183 TYR A C 1
ATOM 1507 O O . TYR A 1 183 ? -13.760 -10.256 24.706 1.00 88.00 183 TYR A O 1
ATOM 1515 N N . VAL A 1 184 ? -15.656 -9.900 25.861 1.00 87.38 184 VAL A N 1
ATOM 1516 C CA . VAL A 1 184 ? -15.337 -8.566 26.355 1.00 87.38 184 VAL A CA 1
ATOM 1517 C C . VAL A 1 184 ? -15.441 -8.560 27.867 1.00 87.38 184 VAL A C 1
ATOM 1519 O O . VAL A 1 184 ? -16.284 -9.247 28.443 1.00 87.38 184 VAL A O 1
ATOM 1522 N N . GLN A 1 185 ? -14.546 -7.803 28.490 1.00 88.69 185 GLN A N 1
ATOM 1523 C CA . GLN A 1 185 ? -14.547 -7.561 29.920 1.00 88.69 185 GLN A CA 1
ATOM 1524 C C . GLN A 1 185 ? -14.927 -6.104 30.157 1.00 88.69 185 GLN A C 1
ATOM 1526 O O . GLN A 1 185 ? -14.319 -5.214 29.558 1.00 88.69 185 GLN A O 1
ATOM 1531 N N . ASP A 1 186 ? -15.935 -5.870 30.989 1.00 84.06 186 ASP A N 1
ATOM 1532 C CA . ASP A 1 186 ? -16.311 -4.519 31.395 1.00 84.06 186 ASP A CA 1
ATOM 1533 C C . ASP A 1 186 ? -15.439 -3.999 32.553 1.00 84.06 186 ASP A C 1
ATOM 1535 O O . ASP A 1 186 ? -14.557 -4.689 33.070 1.00 84.06 186 ASP A O 1
ATOM 1539 N N . GLU A 1 187 ? -15.695 -2.763 32.983 1.00 86.44 187 GLU A N 1
ATOM 1540 C CA . GLU A 1 187 ? -14.967 -2.126 34.089 1.00 86.44 187 GLU A CA 1
ATOM 1541 C C . GLU A 1 187 ? -15.201 -2.811 35.446 1.00 86.44 187 GLU A C 1
ATOM 1543 O O . GLU A 1 187 ? -14.391 -2.664 36.361 1.00 86.44 187 GLU A O 1
ATOM 1548 N N . THR A 1 188 ? -16.287 -3.580 35.584 1.00 86.69 188 THR A N 1
ATOM 1549 C CA . THR A 1 188 ? -16.604 -4.348 36.798 1.00 86.69 188 THR A CA 1
ATOM 1550 C C . THR A 1 188 ? -15.895 -5.702 36.832 1.00 86.69 188 THR A C 1
ATOM 1552 O O . THR A 1 188 ? -15.850 -6.363 37.870 1.00 86.69 188 THR A O 1
ATOM 1555 N N . GLY A 1 189 ? -15.296 -6.097 35.707 1.00 85.81 189 GLY A N 1
ATOM 1556 C CA . GLY A 1 189 ? -14.596 -7.356 35.526 1.00 85.81 189 GLY A CA 1
ATOM 1557 C C . GLY A 1 189 ? -15.479 -8.490 35.007 1.00 85.81 189 GLY A C 1
ATOM 1558 O O . GLY A 1 189 ? -14.982 -9.612 34.893 1.00 85.81 189 GLY A O 1
ATOM 1559 N N . LEU A 1 190 ? -16.745 -8.221 34.674 1.00 86.19 190 LEU A N 1
ATOM 1560 C CA . LEU A 1 190 ? -17.657 -9.199 34.093 1.00 86.19 190 LEU A CA 1
ATOM 1561 C C . LEU A 1 190 ? -17.203 -9.539 32.671 1.00 86.19 190 LEU A C 1
ATOM 1563 O O . LEU A 1 190 ? -16.998 -8.648 31.849 1.00 86.19 190 LEU A O 1
ATOM 1567 N N . VAL A 1 191 ? -17.048 -10.833 32.388 1.00 88.62 191 VAL A N 1
ATOM 1568 C CA . VAL A 1 191 ? -16.622 -11.336 31.079 1.00 88.62 191 VAL A CA 1
ATOM 1569 C C . VAL A 1 191 ? -17.810 -11.976 30.373 1.00 88.62 191 VAL A C 1
ATOM 1571 O O . VAL A 1 191 ? -18.289 -13.030 30.788 1.00 88.62 191 VAL A O 1
ATOM 1574 N N . GLU A 1 192 ? -18.249 -11.379 29.270 1.00 89.62 192 GLU A N 1
ATOM 1575 C CA . GLU A 1 192 ? -19.353 -11.892 28.457 1.00 89.62 192 GLU A CA 1
ATOM 1576 C C . GLU A 1 192 ? -19.027 -11.850 26.964 1.00 89.62 192 GLU A C 1
ATOM 1578 O O . GLU A 1 192 ? -18.143 -11.124 26.512 1.00 89.62 192 GLU A O 1
ATOM 1583 N N . GLN A 1 193 ? -19.730 -12.663 26.174 1.00 87.44 193 GLN A N 1
ATOM 1584 C CA . GLN A 1 193 ? -19.599 -12.619 24.719 1.00 87.44 193 GLN A CA 1
ATOM 1585 C C . GLN A 1 193 ? -20.419 -11.471 24.134 1.00 87.44 193 GLN A C 1
ATOM 1587 O O . GLN A 1 193 ? -21.556 -11.239 24.547 1.00 87.44 193 GLN A O 1
ATOM 1592 N N . LEU A 1 194 ? -19.896 -10.832 23.085 1.00 86.62 194 LEU A N 1
ATOM 1593 C CA . LEU A 1 194 ? -20.562 -9.721 22.393 1.00 86.62 194 LEU A CA 1
ATOM 1594 C C . LEU A 1 194 ? -22.001 -10.041 21.946 1.00 86.62 194 LEU A C 1
ATOM 1596 O O . LEU A 1 194 ? -22.864 -9.167 21.970 1.00 86.62 194 LEU A O 1
ATOM 1600 N N . GLN A 1 195 ? -22.284 -11.286 21.557 1.00 85.62 195 GLN A N 1
ATOM 1601 C CA . GLN A 1 195 ? -23.624 -11.726 21.155 1.00 85.62 195 GLN A CA 1
ATOM 1602 C C . GLN A 1 195 ? -24.678 -11.636 22.272 1.00 85.62 195 GLN A C 1
ATOM 1604 O O . GLN A 1 195 ? -25.865 -11.540 21.969 1.00 85.62 195 GLN A O 1
ATOM 1609 N N . HIS A 1 196 ? -24.269 -11.661 23.543 1.00 87.56 196 HIS A N 1
ATOM 1610 C CA . HIS A 1 196 ? -25.185 -11.566 24.684 1.00 87.56 196 HIS A CA 1
ATOM 1611 C C . HIS A 1 196 ? -25.486 -10.115 25.080 1.00 87.56 196 HIS A C 1
ATOM 1613 O O . HIS A 1 196 ? -26.477 -9.864 25.755 1.00 87.56 196 HIS A O 1
ATOM 1619 N N . LEU A 1 197 ? -24.722 -9.148 24.561 1.00 83.81 197 LEU A N 1
ATOM 1620 C CA . LEU A 1 197 ? -24.910 -7.719 24.831 1.00 83.81 197 LEU A CA 1
ATOM 1621 C C . LEU A 1 197 ? -26.038 -7.071 24.005 1.00 83.81 197 LEU A C 1
ATOM 1623 O O . LEU A 1 197 ? -26.216 -5.858 24.040 1.00 83.81 197 LEU A O 1
ATOM 1627 N N . GLY A 1 198 ? -26.791 -7.850 23.218 1.00 81.88 198 GLY A N 1
ATOM 1628 C CA . GLY A 1 198 ? -27.921 -7.345 22.425 1.00 81.88 198 GLY A CA 1
ATOM 1629 C C . GLY A 1 198 ? -27.535 -6.447 21.238 1.00 81.88 198 GLY A C 1
ATOM 1630 O O . GLY A 1 198 ? -28.413 -5.843 20.619 1.00 81.88 198 GLY A O 1
ATOM 1631 N N . LEU A 1 199 ? -26.244 -6.375 20.900 1.00 79.25 199 LEU A N 1
ATOM 1632 C CA . LEU A 1 199 ? -25.708 -5.547 19.819 1.00 79.25 199 LEU A CA 1
ATOM 1633 C C . LEU A 1 199 ? -26.117 -6.089 18.441 1.00 79.25 199 LEU A C 1
ATOM 1635 O O . LEU A 1 199 ? -25.889 -7.257 18.112 1.00 79.25 199 LEU A O 1
ATOM 1639 N N . LYS A 1 200 ? -26.681 -5.225 17.593 1.00 75.06 200 LYS A N 1
ATOM 1640 C CA . LYS A 1 200 ? -26.994 -5.527 16.187 1.00 75.06 200 LYS A CA 1
ATOM 1641 C C . LYS A 1 200 ? -25.921 -4.954 15.254 1.00 75.06 200 LYS A C 1
ATOM 1643 O O . LYS A 1 200 ? -25.342 -3.910 15.554 1.00 75.06 200 LYS A O 1
ATOM 1648 N N . PRO A 1 201 ? -25.659 -5.581 14.088 1.00 67.50 201 PRO A N 1
ATOM 1649 C CA . PRO A 1 201 ? -24.742 -5.021 13.098 1.00 67.50 201 PRO A CA 1
ATOM 1650 C C . PRO A 1 201 ? -25.094 -3.566 12.749 1.00 67.50 201 PRO A C 1
ATOM 1652 O O . PRO A 1 201 ? -26.230 -3.287 12.373 1.00 67.50 201 PRO A O 1
ATOM 1655 N N . GLY A 1 202 ? -24.118 -2.660 12.855 1.00 65.00 202 GLY A N 1
ATOM 1656 C CA . GLY A 1 202 ? -24.298 -1.228 12.578 1.00 65.00 202 GLY A CA 1
ATOM 1657 C C . GLY A 1 202 ? -24.658 -0.367 13.793 1.00 65.00 202 GLY A C 1
ATOM 1658 O O . GLY A 1 202 ? -24.836 0.835 13.628 1.00 65.00 202 GLY A O 1
ATOM 1659 N N . GLN A 1 203 ? -24.749 -0.950 14.991 1.00 62.69 203 GLN A N 1
ATOM 1660 C CA . GLN A 1 203 ? -24.817 -0.202 16.247 1.00 62.69 203 GLN A CA 1
ATOM 1661 C C . GLN A 1 203 ? -23.396 0.051 16.769 1.00 62.69 203 GLN A C 1
ATOM 1663 O O . GLN A 1 203 ? -22.568 -0.864 16.761 1.00 62.69 203 GLN A O 1
ATOM 1668 N N . SER A 1 204 ? -23.124 1.297 17.159 1.00 53.97 204 SER A N 1
ATOM 1669 C CA . SER A 1 204 ? -21.869 1.780 17.751 1.00 53.97 204 SER A CA 1
ATOM 1670 C C . SER A 1 204 ? -22.139 2.368 19.121 1.00 53.97 204 SER A C 1
ATOM 1672 O O . SER A 1 204 ? -23.116 3.151 19.185 1.00 53.97 204 SER A O 1
#

Radius of gyration: 21.34 Å; Cα contacts (8 Å, |Δi|>4): 254; chains: 1; bounding box: 45×38×70 Å

Mean predicted aligned error: 6.13 Å

Secondary structure (DSSP, 8-state):
---HHHHHHHHHHS-HHHHHHHHHHHHHHHHH----HHHHHHH---SS-HHHHHHHHHHHHT-GGG-IIIIIHHHHHHHHHHHS-TT-EEEEEEEEEEETTEEEEEEEEEETTEEEEEEEEE-SSSS---HHHHHHHHGGGHHHHTTSEEEEEE-TTS--HHHHHHHHHTT-EEEE---TT-EEE-TT--EEEGGGGTPPTT--

Foldseek 3Di:
DDPPVLLVQLPVLDDPLLSVVVVQQVVCCVVVVDDDLQSSLVPRPDPDDSVVSSVSVVCSVVDPSPDCLRRVLVVVLVVCPVQDDQAAEWEKE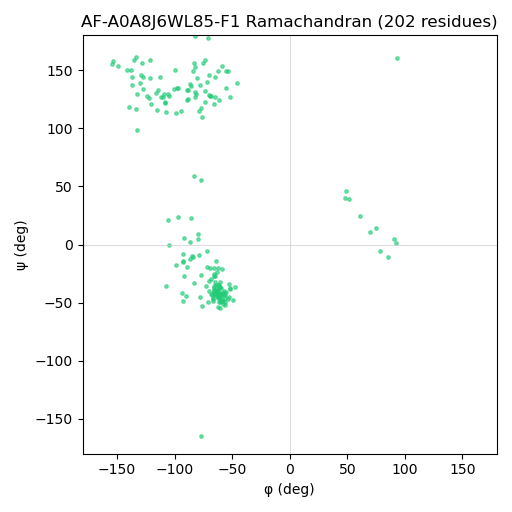WDWDDDPNWIKTFIFTDDPNDTHTNFMDTDPDDDADDLVRVCVRCVSCLVSCVRYAYEYEYEQSQQDPVNVVVCVVSVHHYDYHHDQQDWDADPVRDIDGNVVVPDDPPDD

Sequence (204 aa):
MLPLFYQAHLQQCLSPRHYLLVNLLVLLLQWHKQVRLERLAATLPLPIRFEGRRRCLQRLFSSPQLHIDTLWLLLVGYLLSCQFRIGQTLYLVLERTQWQGVNVLMSSVIYRGRALPLYWQFLSHSGSSGLAPQQAVLRPLLALLKPYQVVVLGDREFCSVHLAQWLGQEQFSFCLRLRCNEYVQDETGLVEQLQHLGLKPGQS

Nearest PDB structures (foldseek):
  2qh9-assembly1_B  TM=6.230E-01  e=3.166E-02  Archaeoglobus fulgidus
  5dmq-assembly1_A  TM=2.200E-01  e=1.268E-03  Moloney murine leukemia virus isolate Shinnick
  4tpz-assembly2_B  TM=5.915E-01  e=2.357E+00  Chlamydomonas reinhardtii
  2qkk-assembly4_N  TM=4.196E-01  e=4.307E-01  Homo sapiens
  2v7z-assembly2_B  TM=2.493E-01  e=4.863E-01  Rattus norvegicus